Protein AF-A0A3D3I7Y0-F1 (afdb_monomer)

Mean predicted aligned error: 7.41 Å

Solvent-accessible surface area (backbone atoms only — not comparable to full-atom values): 10041 Å² total; per-residue (Å²): 110,67,69,62,53,50,54,50,51,51,49,52,52,53,51,53,46,23,40,69,70,39,67,66,47,32,49,53,52,51,50,51,51,50,53,52,50,40,52,51,53,42,54,58,47,33,72,78,36,75,70,49,48,61,62,43,27,42,50,35,14,50,48,18,19,50,45,24,39,59,68,41,42,69,70,50,63,80,70,66,52,50,73,73,51,42,54,50,46,52,54,46,46,48,54,48,45,43,50,61,69,38,47,65,51,37,50,54,34,58,68,39,88,88,52,51,15,68,59,25,41,52,48,8,51,47,32,15,66,70,47,12,34,60,64,12,50,54,46,58,51,46,51,52,90,85,73,79,51,77,42,36,61,55,48,52,51,51,51,52,50,52,55,49,49,56,52,47,50,52,52,48,26,72,76,69,46,83,58,65,77,44,60,93,84,43,69,84,45,66

Secondary structure (DSSP, 8-state):
-HHHHHHHHHHHHHHHHHHHH-HHHHHHHHHHHHHHHHHHHHHHHHHH-TT--HHHHHHHHHHHHHHHHHHHSTHHHHTT--HHHHHHHHHIIIIIHHHHHHHHHHHHHHS-TTS-HHHHHHHHHHHIIIIIHHHHHGGGG-B-TTTS--B-HHHHHHHHHHHHHHHHHHHHHHHH--S-S-TTT-TT--

Structure (mmCIF, N/CA/C/O backbone):
data_AF-A0A3D3I7Y0-F1
#
_entry.id   AF-A0A3D3I7Y0-F1
#
loop_
_atom_site.group_PDB
_atom_site.id
_atom_site.type_symbol
_atom_site.label_atom_id
_atom_site.label_alt_id
_atom_site.label_comp_id
_atom_site.label_asym_id
_atom_site.label_entity_id
_atom_site.label_seq_id
_atom_site.pdbx_PDB_ins_code
_atom_site.Cartn_x
_atom_site.Cartn_y
_atom_site.Cartn_z
_atom_site.occupancy
_atom_site.B_iso_or_equiv
_atom_site.auth_seq_id
_atom_site.auth_comp_id
_atom_site.auth_asym_id
_atom_site.auth_atom_id
_atom_site.pdbx_PDB_model_num
ATOM 1 N N . MET A 1 1 ? -26.311 -11.839 -7.194 1.00 82.12 1 MET A N 1
ATOM 2 C CA . MET A 1 1 ? -25.048 -12.599 -7.359 1.00 82.12 1 MET A CA 1
ATOM 3 C C . MET A 1 1 ? -24.289 -12.196 -8.616 1.00 82.12 1 MET A C 1
ATOM 5 O O . MET A 1 1 ? -23.126 -11.841 -8.492 1.00 82.12 1 MET A O 1
ATOM 9 N N . LEU A 1 2 ? -24.939 -12.151 -9.786 1.00 87.38 2 LEU A N 1
ATOM 10 C CA . LEU A 1 2 ? -24.300 -11.775 -11.056 1.00 87.38 2 LEU A CA 1
ATOM 11 C C . LEU A 1 2 ? -23.570 -10.417 -11.019 1.00 87.38 2 LEU A C 1
ATOM 13 O O . LEU A 1 2 ? -22.406 -10.351 -11.386 1.00 87.38 2 LEU A O 1
ATOM 17 N N . GLN A 1 3 ? -24.197 -9.364 -10.484 1.00 88.88 3 GLN A N 1
ATOM 18 C CA . GLN A 1 3 ? -23.572 -8.036 -10.371 1.00 88.88 3 GLN A CA 1
ATOM 19 C C . GLN A 1 3 ? -22.254 -8.050 -9.577 1.00 88.88 3 GLN A C 1
ATOM 21 O O . GLN A 1 3 ? -21.297 -7.398 -9.978 1.00 88.88 3 GLN A O 1
ATOM 26 N N . ARG A 1 4 ? -22.183 -8.829 -8.486 1.00 88.94 4 ARG A N 1
ATOM 27 C CA . ARG A 1 4 ? -20.964 -8.973 -7.668 1.00 88.94 4 ARG A CA 1
ATOM 28 C C . ARG A 1 4 ? -19.864 -9.737 -8.409 1.00 88.94 4 ARG A C 1
ATOM 30 O O . ARG A 1 4 ? -18.695 -9.386 -8.296 1.00 88.94 4 ARG A O 1
ATOM 37 N N . ALA A 1 5 ? -20.242 -10.767 -9.167 1.00 91.19 5 ALA A N 1
ATOM 38 C CA . ALA A 1 5 ? -19.303 -11.527 -9.986 1.00 91.19 5 ALA A CA 1
ATOM 39 C C . ALA A 1 5 ? -18.718 -10.660 -11.111 1.00 91.19 5 ALA A C 1
ATOM 41 O O . ALA A 1 5 ? -17.508 -10.653 -11.312 1.00 91.19 5 ALA A O 1
ATOM 42 N N . ILE A 1 6 ? -19.562 -9.871 -11.784 1.00 94.38 6 ILE A N 1
ATOM 43 C CA . ILE A 1 6 ? -19.131 -8.958 -12.849 1.00 94.38 6 ILE A CA 1
ATOM 44 C C . ILE A 1 6 ? -18.203 -7.876 -12.290 1.00 94.38 6 ILE A C 1
ATOM 46 O O . ILE A 1 6 ? -17.134 -7.665 -12.851 1.00 94.38 6 ILE A O 1
ATOM 50 N N . SER A 1 7 ? -18.552 -7.225 -11.174 1.00 92.94 7 SER A N 1
ATOM 51 C CA . SER A 1 7 ? -17.680 -6.200 -10.582 1.00 92.94 7 SER A CA 1
ATOM 52 C C . SER A 1 7 ? -16.323 -6.766 -10.155 1.00 92.94 7 SER A C 1
ATOM 54 O O . SER A 1 7 ? -15.303 -6.112 -10.350 1.00 92.94 7 SER A O 1
ATOM 56 N N . GLY A 1 8 ? -16.300 -7.991 -9.616 1.00 90.38 8 GLY A N 1
ATOM 57 C CA . GLY A 1 8 ? -15.057 -8.680 -9.267 1.00 90.38 8 GLY A CA 1
ATOM 58 C C . GLY A 1 8 ? -14.205 -9.004 -10.495 1.00 90.38 8 GLY A C 1
ATOM 59 O O . GLY A 1 8 ? -13.010 -8.726 -10.502 1.00 90.38 8 GLY A O 1
ATOM 60 N N . LEU A 1 9 ? -14.824 -9.519 -11.561 1.00 93.50 9 LEU A N 1
ATOM 61 C CA . LEU A 1 9 ? -14.129 -9.802 -12.816 1.00 93.50 9 LEU A CA 1
ATOM 62 C C . LEU A 1 9 ? -13.542 -8.528 -13.438 1.00 93.50 9 LEU A C 1
ATOM 64 O O . LEU A 1 9 ? -12.377 -8.523 -13.823 1.00 93.50 9 LEU A O 1
ATOM 68 N N . VAL A 1 10 ? -14.323 -7.444 -13.497 1.00 95.56 10 VAL A N 1
ATOM 69 C CA . VAL A 1 10 ? -13.856 -6.145 -14.007 1.00 95.56 10 VAL A CA 1
ATOM 70 C C . VAL A 1 10 ? -12.655 -5.655 -13.204 1.00 95.56 10 VAL A C 1
ATOM 72 O O . VAL A 1 10 ? -11.667 -5.233 -13.797 1.00 95.56 10 VAL A O 1
ATOM 75 N N . PHE A 1 11 ? -12.700 -5.759 -11.873 1.00 92.94 11 PHE A N 1
ATOM 76 C CA . PHE A 1 11 ? -11.575 -5.379 -11.023 1.00 92.94 11 PHE A CA 1
ATOM 77 C C . PHE A 1 11 ? -10.309 -6.185 -11.340 1.00 92.94 11 PHE A C 1
ATOM 79 O O . PHE A 1 11 ? -9.250 -5.592 -11.525 1.00 92.94 11 PHE A O 1
ATOM 86 N N . VAL A 1 12 ? -10.414 -7.513 -11.466 1.00 94.88 12 VAL A N 1
ATOM 87 C CA . VAL A 1 12 ? -9.269 -8.375 -11.808 1.00 94.88 12 VAL A CA 1
ATOM 88 C C . VAL A 1 12 ? -8.701 -8.015 -13.181 1.00 94.88 12 VAL A C 1
ATOM 90 O O . VAL A 1 12 ? -7.490 -7.880 -13.317 1.00 94.88 12 VAL A O 1
ATOM 93 N N . VAL A 1 13 ? -9.555 -7.797 -14.185 1.00 96.44 13 VAL A N 1
ATOM 94 C CA . VAL A 1 13 ? -9.116 -7.413 -15.537 1.00 96.44 13 VAL A CA 1
ATOM 95 C C . VAL A 1 13 ? -8.397 -6.065 -15.526 1.00 96.44 13 VAL A C 1
ATOM 97 O O . VAL A 1 13 ? -7.328 -5.946 -16.120 1.00 96.44 13 VAL A O 1
ATOM 100 N N . VAL A 1 14 ? -8.940 -5.063 -14.830 1.00 97.06 14 VAL A N 1
ATOM 101 C CA . VAL A 1 14 ? -8.311 -3.737 -14.713 1.00 97.06 14 VAL A CA 1
ATOM 102 C C . VAL A 1 14 ? -6.982 -3.825 -13.965 1.00 97.06 14 VAL A C 1
ATOM 104 O O . VAL A 1 14 ? -5.996 -3.247 -14.415 1.00 97.06 14 VAL A O 1
ATOM 107 N N . LEU A 1 15 ? -6.932 -4.571 -12.860 1.00 96.44 15 LEU A N 1
ATOM 108 C CA . LEU A 1 15 ? -5.725 -4.740 -12.055 1.00 96.44 15 LEU A CA 1
ATOM 109 C C . LEU A 1 15 ? -4.627 -5.472 -12.837 1.00 96.44 15 LEU A C 1
ATOM 111 O O . LEU A 1 15 ? -3.517 -4.960 -12.955 1.00 96.44 15 LEU A O 1
ATOM 115 N N . CYS A 1 16 ? -4.930 -6.639 -13.413 1.00 96.69 16 CYS A N 1
ATOM 116 C CA . CYS A 1 16 ? -3.975 -7.397 -14.221 1.00 96.69 16 CYS A CA 1
ATOM 117 C C . CYS A 1 16 ? -3.550 -6.614 -15.470 1.00 96.69 16 CYS A C 1
ATOM 119 O O . CYS A 1 16 ? -2.373 -6.620 -15.817 1.00 96.69 16 CYS A O 1
ATOM 121 N N . GLY A 1 17 ? -4.482 -5.902 -16.111 1.00 96.31 17 GLY A N 1
ATOM 122 C CA . GLY A 1 17 ? -4.187 -5.023 -17.239 1.00 96.31 17 GLY A CA 1
ATOM 123 C C . GLY A 1 17 ? -3.203 -3.916 -16.863 1.00 96.31 17 GLY A C 1
ATOM 124 O O . GLY A 1 17 ? -2.199 -3.745 -17.546 1.00 96.31 17 GLY A O 1
ATOM 125 N N . ALA A 1 18 ? -3.428 -3.221 -15.745 1.00 96.50 18 ALA A N 1
ATOM 126 C CA . ALA A 1 18 ? -2.521 -2.182 -15.256 1.00 96.50 18 ALA A CA 1
ATOM 127 C C . ALA A 1 18 ? -1.140 -2.729 -14.848 1.00 96.50 18 ALA A C 1
ATOM 129 O O . ALA A 1 18 ? -0.132 -2.068 -15.068 1.00 96.50 18 ALA A O 1
ATOM 130 N N . ILE A 1 19 ? -1.074 -3.942 -14.286 1.00 95.00 19 ILE A N 1
ATOM 131 C CA . ILE A 1 19 ? 0.202 -4.596 -13.945 1.00 95.00 19 ILE A CA 1
ATOM 132 C C . ILE A 1 19 ? 0.980 -5.014 -15.201 1.00 95.00 19 ILE A C 1
ATOM 134 O O . ILE A 1 19 ? 2.203 -5.008 -15.198 1.00 95.00 19 ILE A O 1
ATOM 138 N N . LEU A 1 20 ? 0.311 -5.420 -16.278 1.00 93.94 20 LEU A N 1
ATOM 139 C CA . LEU A 1 20 ? 1.002 -5.931 -17.468 1.00 93.94 20 LEU A CA 1
ATOM 140 C C . LEU A 1 20 ? 1.307 -4.849 -18.509 1.00 93.94 20 LEU A C 1
ATOM 142 O O . LEU A 1 20 ? 2.175 -5.056 -19.351 1.00 93.94 20 LEU A O 1
ATOM 146 N N . TRP A 1 21 ? 0.609 -3.712 -18.472 1.00 94.12 21 TRP A N 1
ATOM 147 C CA . TRP A 1 21 ? 0.709 -2.692 -19.514 1.00 94.12 21 TRP A CA 1
ATOM 148 C C . TRP A 1 21 ? 1.944 -1.800 -19.370 1.00 94.12 21 TRP A C 1
ATOM 150 O O . TRP A 1 21 ? 2.739 -1.688 -20.300 1.00 94.12 21 TRP A O 1
ATOM 160 N N . SER A 1 22 ? 2.094 -1.105 -18.240 1.00 92.62 22 SER A N 1
ATOM 161 C CA . SER A 1 22 ? 3.250 -0.234 -17.991 1.00 92.62 22 SER A CA 1
ATOM 162 C C . SER A 1 22 ? 3.348 0.215 -16.537 1.00 92.62 22 SER A C 1
ATOM 164 O O . SER A 1 22 ? 2.343 0.302 -15.824 1.00 92.62 22 SER A O 1
ATOM 166 N N . PHE A 1 23 ? 4.549 0.652 -16.148 1.00 91.56 23 PHE A N 1
ATOM 167 C CA . PHE A 1 23 ? 4.808 1.324 -14.873 1.00 91.56 23 PHE A CA 1
ATOM 168 C C . PHE A 1 23 ? 3.806 2.452 -14.581 1.00 91.56 23 PHE A C 1
ATOM 170 O O . PHE A 1 23 ? 3.267 2.534 -13.481 1.00 91.56 23 PHE A O 1
ATOM 177 N N . TRP A 1 24 ? 3.514 3.300 -15.571 1.00 93.62 24 TRP A N 1
ATOM 178 C CA . TRP A 1 24 ? 2.616 4.447 -15.404 1.00 93.62 24 TRP A CA 1
ATOM 179 C C . TRP A 1 24 ? 1.166 4.032 -15.163 1.00 93.62 24 TRP A C 1
ATOM 181 O O . TRP A 1 24 ? 0.476 4.662 -14.364 1.00 93.62 24 TRP A O 1
ATOM 191 N N . SER A 1 25 ? 0.705 2.963 -15.820 1.00 95.56 25 SER A N 1
ATOM 192 C CA . SER A 1 25 ? -0.647 2.440 -15.602 1.00 95.56 25 SER A CA 1
ATOM 193 C C . SER A 1 25 ? -0.806 1.835 -14.205 1.00 95.56 25 SER A C 1
ATOM 195 O O . SER A 1 25 ? -1.792 2.119 -13.522 1.00 95.56 25 SER A O 1
ATOM 197 N N . LEU A 1 26 ? 0.207 1.098 -13.735 1.00 95.19 26 LEU A N 1
ATOM 198 C CA . LEU A 1 26 ? 0.280 0.595 -12.368 1.00 95.19 26 LEU A CA 1
ATOM 199 C C . LEU A 1 26 ? 0.301 1.750 -11.355 1.00 95.19 26 LEU A C 1
ATOM 201 O O . LEU A 1 26 ? -0.491 1.758 -10.414 1.00 95.19 26 LEU A O 1
ATOM 205 N N . LEU A 1 27 ? 1.167 2.746 -11.570 1.00 95.81 27 LEU A N 1
ATOM 206 C CA . LEU A 1 27 ? 1.287 3.919 -10.706 1.00 95.81 27 LEU A CA 1
ATOM 207 C C . LEU A 1 27 ? -0.032 4.684 -10.604 1.00 95.81 27 LEU A C 1
ATOM 209 O O . LEU A 1 27 ? -0.444 5.028 -9.498 1.00 95.81 27 LEU A O 1
ATOM 213 N N . ALA A 1 28 ? -0.718 4.915 -11.725 1.00 97.25 28 ALA A N 1
ATOM 214 C CA . ALA A 1 28 ? -2.012 5.589 -11.739 1.00 97.25 28 ALA A CA 1
ATOM 215 C C . ALA A 1 28 ? -3.069 4.809 -10.940 1.00 97.25 28 ALA A C 1
ATOM 217 O O . ALA A 1 28 ? -3.757 5.392 -10.097 1.00 97.25 28 ALA A O 1
ATOM 218 N N . LEU A 1 29 ? -3.162 3.491 -11.154 1.00 97.31 29 LEU A N 1
ATOM 219 C CA . LEU A 1 29 ? -4.116 2.638 -10.446 1.00 97.31 29 LEU A CA 1
ATOM 220 C C . LEU A 1 29 ? -3.849 2.621 -8.933 1.00 97.31 29 LEU A C 1
ATOM 222 O O . LEU A 1 29 ? -4.765 2.853 -8.146 1.00 97.31 29 LEU A O 1
ATOM 226 N N . PHE A 1 30 ? -2.604 2.385 -8.512 1.00 97.00 30 PHE A N 1
ATOM 227 C CA . PHE A 1 30 ? -2.267 2.319 -7.088 1.00 97.00 30 PHE A CA 1
ATOM 228 C C . PHE A 1 30 ? -2.317 3.683 -6.400 1.00 97.00 30 PHE A C 1
ATOM 230 O O . PHE A 1 30 ? -2.732 3.748 -5.247 1.00 97.00 30 PHE A O 1
ATOM 237 N N . SER A 1 31 ? -2.011 4.777 -7.102 1.00 97.94 31 SER A N 1
ATOM 238 C CA . SER A 1 31 ? -2.216 6.130 -6.565 1.00 97.94 31 SER A CA 1
ATOM 239 C C . SER A 1 31 ? -3.693 6.387 -6.263 1.00 97.94 31 SER A C 1
ATOM 241 O O . SER A 1 31 ? -4.025 6.912 -5.200 1.00 97.94 31 SER A O 1
ATOM 243 N N . LEU A 1 32 ? -4.594 5.966 -7.159 1.00 98.00 32 LEU A N 1
ATOM 244 C CA . LEU A 1 32 ? -6.037 6.065 -6.938 1.00 98.00 32 LEU A CA 1
ATOM 245 C C . LEU A 1 32 ? -6.477 5.219 -5.735 1.00 98.00 32 LEU A C 1
ATOM 247 O O . LEU A 1 32 ? -7.193 5.721 -4.869 1.00 98.00 32 LEU A O 1
ATOM 251 N N . ILE A 1 33 ? -6.021 3.964 -5.653 1.00 97.62 33 ILE A N 1
ATOM 252 C CA . ILE A 1 33 ? -6.330 3.057 -4.535 1.00 97.62 33 ILE A CA 1
ATOM 253 C C . ILE A 1 33 ? -5.847 3.644 -3.203 1.00 97.62 33 ILE A C 1
ATOM 255 O O . ILE A 1 33 ? -6.605 3.654 -2.236 1.00 97.62 33 ILE A O 1
ATOM 259 N N . VAL A 1 34 ? -4.624 4.179 -3.151 1.00 98.12 34 VAL A N 1
ATOM 260 C CA . VAL A 1 34 ? -4.057 4.804 -1.947 1.00 98.12 34 VAL A CA 1
ATOM 261 C C . VAL A 1 34 ? -4.881 6.018 -1.529 1.00 98.12 34 VAL A C 1
ATOM 263 O O . VAL A 1 34 ? -5.263 6.119 -0.367 1.00 98.12 34 VAL A O 1
ATOM 266 N N . VAL A 1 35 ? -5.216 6.918 -2.455 1.00 97.94 35 VAL A N 1
ATOM 267 C CA . VAL A 1 35 ? -6.019 8.111 -2.142 1.00 97.94 35 VAL A CA 1
ATOM 268 C C . VAL A 1 35 ? -7.410 7.731 -1.624 1.00 97.94 35 VAL A C 1
ATOM 270 O O . VAL A 1 35 ? -7.850 8.279 -0.611 1.00 97.94 35 VAL A O 1
ATOM 273 N N . ILE A 1 36 ? -8.084 6.768 -2.262 1.00 98.12 36 ILE A N 1
ATOM 274 C CA . ILE A 1 36 ? -9.382 6.256 -1.796 1.00 98.12 36 ILE A CA 1
ATOM 275 C C . ILE A 1 36 ? -9.240 5.633 -0.402 1.00 98.12 36 ILE A C 1
ATOM 277 O O . ILE A 1 36 ? -9.989 5.999 0.504 1.00 98.12 36 ILE A O 1
ATOM 281 N N . GLY A 1 37 ? -8.246 4.765 -0.199 1.00 98.00 37 GLY A N 1
ATOM 282 C CA . GLY A 1 37 ? -7.991 4.115 1.086 1.00 98.00 37 GLY A CA 1
ATOM 283 C C . GLY A 1 37 ? -7.702 5.111 2.210 1.00 98.00 37 GLY A C 1
ATOM 284 O O . GLY A 1 37 ? -8.200 4.952 3.322 1.00 98.00 37 GLY A O 1
ATOM 285 N N . LEU A 1 38 ? -6.970 6.191 1.925 1.00 97.56 38 LEU A N 1
ATOM 286 C CA . LEU A 1 38 ? -6.711 7.268 2.884 1.00 97.56 38 LEU A CA 1
ATOM 287 C C . LEU A 1 38 ? -7.978 8.069 3.215 1.00 97.56 38 LEU A C 1
ATOM 289 O O . LEU A 1 38 ? -8.176 8.437 4.376 1.00 97.56 38 LEU A O 1
ATOM 293 N N . PHE A 1 39 ? -8.860 8.316 2.239 1.00 97.62 39 PHE A N 1
ATOM 294 C CA . PHE A 1 39 ? -10.156 8.947 2.506 1.00 97.62 39 PHE A CA 1
ATOM 295 C C . PHE A 1 39 ? -11.061 8.064 3.366 1.00 97.62 39 PHE A C 1
ATOM 297 O O . PHE A 1 39 ? -11.689 8.572 4.298 1.00 97.62 39 PHE A O 1
ATOM 304 N N . GLU A 1 40 ? -11.122 6.763 3.086 1.00 97.56 40 GLU A N 1
ATOM 305 C CA . GLU A 1 40 ? -11.890 5.812 3.893 1.00 97.56 40 GLU A CA 1
ATOM 306 C C . GLU A 1 40 ? -11.322 5.697 5.309 1.00 97.56 40 GLU A C 1
ATOM 308 O O . GLU A 1 40 ? -12.074 5.777 6.282 1.00 97.56 40 GLU A O 1
ATOM 313 N N . PHE A 1 41 ? -9.997 5.617 5.444 1.00 96.69 41 PHE A N 1
ATOM 314 C CA . PHE A 1 41 ? -9.332 5.597 6.742 1.00 96.69 41 PHE A CA 1
ATOM 315 C C . PHE A 1 41 ? -9.624 6.864 7.554 1.00 96.69 41 PHE A C 1
ATOM 317 O O . PHE A 1 41 ? -9.982 6.782 8.730 1.00 96.69 41 PHE A O 1
ATOM 324 N N . HIS A 1 42 ? -9.552 8.040 6.924 1.00 95.19 42 HIS A N 1
ATOM 325 C CA . HIS A 1 42 ? -9.942 9.286 7.575 1.00 95.19 42 HIS A CA 1
ATOM 326 C C . HIS A 1 42 ? -11.412 9.271 8.005 1.00 95.19 42 HIS A C 1
ATOM 328 O O . HIS A 1 42 ? -11.693 9.647 9.138 1.00 95.19 42 HIS A O 1
ATOM 334 N N . LYS A 1 43 ? -12.334 8.808 7.152 1.00 95.50 43 LYS A N 1
ATOM 335 C CA . LYS A 1 43 ? -13.766 8.719 7.478 1.00 95.50 43 LYS A CA 1
ATOM 336 C C . LYS A 1 43 ? -14.027 7.839 8.705 1.00 95.50 43 LYS A C 1
ATOM 338 O O . LYS A 1 43 ? -14.861 8.182 9.541 1.00 95.50 43 LYS A O 1
ATOM 343 N N . LEU A 1 44 ? -13.310 6.723 8.832 1.00 94.56 44 LEU A N 1
ATOM 344 C CA . LEU A 1 44 ? -13.400 5.859 10.011 1.00 94.56 44 LEU A CA 1
ATOM 345 C C . LEU A 1 44 ? -12.908 6.590 11.266 1.00 94.56 44 LEU A C 1
ATOM 347 O O . LEU A 1 44 ? -13.606 6.620 12.276 1.00 94.56 44 LEU A O 1
ATOM 351 N N . ARG A 1 45 ? -11.752 7.259 11.184 1.00 92.50 45 ARG A N 1
ATOM 352 C CA . ARG A 1 45 ? -11.180 8.004 12.317 1.00 92.50 45 ARG A CA 1
ATOM 353 C C . ARG A 1 45 ? -11.990 9.231 12.720 1.00 92.50 45 ARG A C 1
ATOM 355 O O . ARG A 1 45 ? -12.097 9.505 13.910 1.00 92.50 45 ARG A O 1
ATOM 362 N N . SER A 1 46 ? -12.584 9.942 11.767 1.00 90.69 46 SER A N 1
ATOM 363 C CA . SER A 1 46 ? -13.417 11.112 12.055 1.00 90.69 46 SER A CA 1
ATOM 364 C C . SER A 1 46 ? -14.770 10.750 12.663 1.00 90.69 46 SER A C 1
ATOM 366 O O . SER A 1 46 ? -15.370 11.581 13.339 1.00 90.69 46 SER A O 1
ATOM 368 N N . THR A 1 47 ? -15.225 9.503 12.484 1.00 91.50 47 THR A N 1
ATOM 369 C CA . THR A 1 47 ? -16.413 8.976 13.173 1.00 91.50 47 THR A CA 1
ATOM 370 C C . THR A 1 47 ? -16.147 8.775 14.670 1.00 91.50 47 THR A C 1
ATOM 372 O O . THR A 1 47 ? -17.037 9.000 15.483 1.00 91.50 47 THR A O 1
ATOM 375 N N . GLU A 1 48 ? -14.924 8.383 15.045 1.00 87.31 48 GLU A N 1
ATOM 376 C CA . GLU A 1 48 ? -14.510 8.230 16.450 1.00 87.31 48 GLU A CA 1
ATOM 377 C C . GLU A 1 48 ? -14.122 9.570 17.091 1.00 87.31 48 GLU A C 1
ATOM 379 O O . GLU A 1 48 ? -14.430 9.822 18.254 1.00 87.31 48 GLU A O 1
ATOM 384 N N . ASN A 1 49 ? -13.431 10.431 16.341 1.00 85.25 49 ASN A N 1
ATOM 385 C CA . ASN A 1 49 ? -12.973 11.732 16.811 1.00 85.25 49 ASN A CA 1
ATOM 386 C C . ASN A 1 49 ? -13.091 12.785 15.688 1.00 85.25 49 ASN A C 1
ATOM 388 O O . ASN A 1 49 ? -12.262 12.798 14.773 1.00 85.25 49 ASN A O 1
ATOM 392 N N . PRO A 1 50 ? -14.067 13.710 15.763 1.00 85.25 50 PRO A N 1
ATOM 393 C CA . PRO A 1 50 ? -14.291 14.729 14.734 1.00 85.25 50 PRO A CA 1
ATOM 394 C C . PRO A 1 50 ? -13.111 15.681 14.501 1.00 85.25 50 PRO A C 1
ATOM 396 O O . PRO A 1 50 ? -12.997 16.249 13.417 1.00 85.25 50 PRO A O 1
ATOM 399 N N . ASN A 1 51 ? -12.211 15.827 15.478 1.00 84.62 51 ASN A N 1
ATOM 400 C CA . ASN 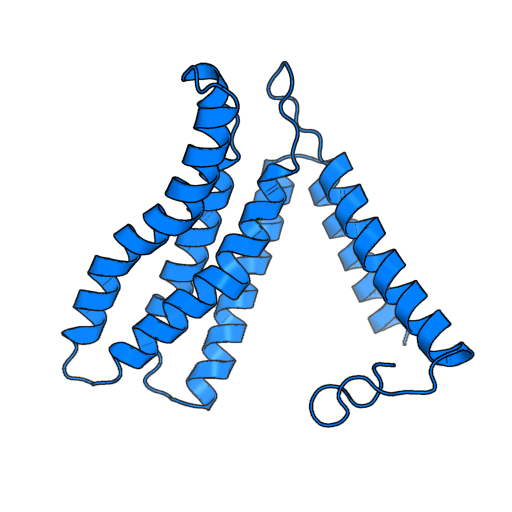A 1 51 ? -11.043 16.710 15.381 1.00 84.62 51 ASN A CA 1
ATOM 401 C C . ASN A 1 51 ? -9.912 16.110 14.529 1.00 84.62 51 ASN A C 1
ATOM 403 O O . ASN A 1 51 ? -8.865 16.738 14.360 1.00 84.62 51 ASN A O 1
ATOM 407 N N . VAL A 1 52 ? -10.101 14.896 13.992 1.00 86.75 52 VAL A N 1
ATOM 408 C CA . VAL A 1 52 ? -9.124 14.266 13.107 1.00 86.75 52 VAL A CA 1
ATOM 409 C C . VAL A 1 52 ? -9.041 15.029 11.792 1.00 86.75 52 VAL A C 1
ATOM 411 O O . VAL A 1 52 ? -9.963 15.016 10.977 1.00 86.75 52 VAL A O 1
ATOM 414 N N . LYS A 1 53 ? -7.896 15.656 11.536 1.00 87.94 53 LYS A N 1
ATOM 415 C CA . LYS A 1 53 ? -7.668 16.424 10.316 1.00 87.94 53 LYS A CA 1
ATOM 416 C C . LYS A 1 53 ? -7.403 15.512 9.131 1.00 87.94 53 LYS A C 1
ATOM 418 O O . LYS A 1 53 ? -6.418 14.775 9.071 1.00 87.94 53 LYS A O 1
ATOM 423 N N . LYS A 1 54 ? -8.246 15.671 8.116 1.00 90.75 54 LYS A N 1
ATOM 424 C CA . LYS A 1 54 ? -8.146 15.003 6.817 1.00 90.75 54 LYS A CA 1
ATOM 425 C C . LYS A 1 54 ? -6.756 15.137 6.174 1.00 90.75 54 LYS A C 1
ATOM 427 O O . LYS A 1 54 ? -6.198 14.148 5.705 1.00 90.75 54 LYS A O 1
ATOM 432 N N . TRP A 1 55 ? -6.190 16.346 6.183 1.00 87.00 55 TRP A N 1
ATOM 433 C CA . TRP A 1 55 ? -4.892 16.641 5.563 1.00 87.00 55 TRP A CA 1
ATOM 434 C C . TRP A 1 55 ? -3.722 15.901 6.212 1.00 87.00 55 TRP A C 1
ATOM 436 O O . TRP A 1 55 ? -2.839 15.458 5.486 1.00 87.00 55 TRP A O 1
ATOM 446 N N . SER A 1 56 ? -3.742 15.702 7.535 1.00 87.06 56 SER A N 1
ATOM 447 C CA . SER A 1 56 ? -2.672 15.000 8.260 1.00 87.06 56 SER A CA 1
ATOM 448 C C . SER A 1 56 ? -2.548 13.541 7.790 1.00 87.06 56 SER A C 1
ATOM 450 O O . SER A 1 56 ? -1.456 13.058 7.485 1.00 87.06 56 SER A O 1
ATOM 452 N N . ILE A 1 57 ? -3.690 12.867 7.597 1.00 91.50 57 ILE A N 1
ATOM 453 C CA . ILE A 1 57 ? -3.769 11.498 7.057 1.00 91.50 57 ILE A CA 1
ATOM 454 C C . ILE A 1 57 ? -3.350 11.442 5.584 1.00 91.50 57 ILE A C 1
ATOM 456 O O . ILE A 1 57 ? -2.501 10.629 5.218 1.00 91.50 57 ILE A O 1
ATOM 460 N N . LEU A 1 58 ? -3.943 12.292 4.737 1.00 92.81 58 LEU A N 1
ATOM 461 C CA . LEU A 1 58 ? -3.680 12.278 3.293 1.00 92.81 58 LEU A CA 1
ATOM 462 C C . LEU A 1 58 ? -2.226 12.591 2.984 1.00 92.81 58 LEU A C 1
ATOM 464 O O . LEU A 1 58 ? -1.603 11.852 2.232 1.00 92.81 58 LEU A O 1
ATOM 468 N N . TYR A 1 59 ? -1.687 13.659 3.573 1.00 89.25 59 TYR A N 1
ATOM 469 C CA . TYR A 1 59 ? -0.307 14.055 3.341 1.00 89.25 59 TYR A CA 1
ATOM 470 C C . TYR A 1 59 ? 0.651 12.945 3.765 1.00 89.25 59 TYR A C 1
ATOM 472 O O . TYR A 1 59 ? 1.461 12.512 2.955 1.00 89.25 59 TYR A O 1
ATOM 480 N N . SER A 1 60 ? 0.527 12.444 4.999 1.00 88.69 60 SER A N 1
ATOM 481 C CA . SER A 1 60 ? 1.451 11.434 5.528 1.00 88.69 60 SER A CA 1
ATOM 482 C C . SER A 1 60 ? 1.406 10.145 4.704 1.00 88.69 60 SER A C 1
ATOM 484 O O . SER A 1 60 ? 2.447 9.594 4.353 1.00 88.69 60 SER A O 1
ATOM 486 N N . GLY A 1 61 ? 0.203 9.689 4.339 1.00 92.19 61 GLY A N 1
ATOM 487 C CA . GLY A 1 61 ? 0.011 8.500 3.513 1.00 92.19 61 GLY A CA 1
ATOM 488 C C . GLY A 1 61 ? 0.532 8.655 2.083 1.00 92.19 61 GLY A C 1
ATOM 489 O O . GLY A 1 61 ? 1.268 7.791 1.608 1.00 92.19 61 GLY A O 1
ATOM 490 N N . ILE A 1 62 ? 0.183 9.755 1.404 1.00 93.56 62 ILE A N 1
ATOM 491 C CA . ILE A 1 62 ? 0.620 10.030 0.025 1.00 93.56 62 ILE A CA 1
ATOM 492 C C . ILE A 1 62 ? 2.127 10.226 -0.020 1.00 93.56 62 ILE A C 1
ATOM 494 O O . ILE A 1 62 ? 2.777 9.684 -0.908 1.00 93.56 62 ILE A O 1
ATOM 498 N N . LEU A 1 63 ? 2.689 10.972 0.931 1.00 89.94 63 LEU A N 1
ATOM 499 C CA . LEU A 1 63 ? 4.120 11.203 0.987 1.00 89.94 63 LEU A CA 1
ATOM 500 C C . LEU A 1 63 ? 4.869 9.884 1.160 1.00 89.94 63 LEU A C 1
ATOM 502 O O . LEU A 1 63 ? 5.786 9.614 0.395 1.00 89.94 63 LEU A O 1
ATOM 506 N N . ALA A 1 64 ? 4.445 9.043 2.104 1.00 89.69 64 ALA A N 1
ATOM 507 C CA . ALA A 1 64 ? 5.089 7.758 2.339 1.00 89.69 64 ALA A CA 1
ATOM 508 C C . ALA A 1 64 ? 4.966 6.804 1.138 1.00 89.69 64 ALA A C 1
ATOM 510 O O . ALA A 1 64 ? 5.912 6.083 0.816 1.00 89.69 64 ALA A O 1
ATOM 511 N N . PHE A 1 65 ? 3.830 6.826 0.434 1.00 92.88 65 PHE A N 1
ATOM 512 C CA . PHE A 1 65 ? 3.671 6.116 -0.835 1.00 92.88 65 PHE A CA 1
ATOM 513 C C . PHE A 1 65 ? 4.631 6.654 -1.904 1.00 92.88 65 PHE A C 1
ATOM 515 O O . PHE A 1 65 ? 5.402 5.891 -2.482 1.00 92.88 65 PHE A O 1
ATOM 522 N N . ALA A 1 66 ? 4.634 7.969 -2.130 1.00 91.12 66 ALA A N 1
ATOM 523 C CA . ALA A 1 66 ? 5.440 8.620 -3.156 1.00 91.12 66 ALA A CA 1
ATOM 524 C C . ALA A 1 66 ? 6.942 8.416 -2.929 1.00 91.12 66 ALA A C 1
ATOM 526 O O . ALA A 1 66 ? 7.662 8.116 -3.878 1.00 91.12 66 ALA A O 1
ATOM 527 N N . THR A 1 67 ? 7.418 8.514 -1.685 1.00 86.31 67 THR A N 1
ATOM 528 C CA . THR A 1 67 ? 8.823 8.252 -1.351 1.00 86.31 67 THR A CA 1
ATOM 529 C C . THR A 1 67 ? 9.182 6.795 -1.602 1.00 86.31 67 THR A C 1
ATOM 531 O O . THR A 1 67 ? 10.216 6.530 -2.202 1.00 86.31 67 THR A O 1
ATOM 534 N N . SER A 1 68 ? 8.319 5.854 -1.208 1.00 86.44 68 SER A N 1
ATOM 535 C CA . SER A 1 68 ? 8.535 4.423 -1.449 1.00 86.44 68 SER A CA 1
ATOM 536 C C . SER A 1 68 ? 8.633 4.118 -2.948 1.00 86.44 68 SER A C 1
ATOM 538 O O . SER A 1 68 ? 9.553 3.432 -3.383 1.00 86.44 68 SER A O 1
ATOM 540 N N . VAL A 1 69 ? 7.731 4.681 -3.759 1.00 88.62 69 VAL A N 1
ATOM 541 C CA . VAL A 1 69 ? 7.774 4.534 -5.222 1.00 88.62 69 VAL A CA 1
ATOM 542 C C . VAL A 1 69 ? 9.033 5.181 -5.800 1.00 88.62 69 VAL A C 1
ATOM 544 O O . VAL A 1 69 ? 9.709 4.573 -6.623 1.00 88.62 69 VAL A O 1
ATOM 547 N N . PHE A 1 70 ? 9.385 6.389 -5.363 1.00 84.88 70 PHE A N 1
ATOM 548 C CA . PHE A 1 70 ? 10.574 7.088 -5.848 1.00 84.88 70 PHE A CA 1
ATOM 549 C C . PHE A 1 70 ? 11.863 6.301 -5.568 1.00 84.88 70 PHE A C 1
ATOM 551 O O . PHE A 1 70 ? 12.731 6.210 -6.430 1.00 84.88 70 PHE A O 1
ATOM 558 N N . ILE A 1 71 ? 11.967 5.672 -4.395 1.00 79.88 71 ILE A N 1
ATOM 559 C CA . ILE A 1 71 ? 13.109 4.824 -4.021 1.00 79.88 71 ILE A CA 1
ATOM 560 C C . ILE A 1 71 ? 13.184 3.574 -4.901 1.00 79.88 71 ILE A C 1
ATOM 562 O O . ILE A 1 71 ? 14.281 3.152 -5.253 1.00 79.88 71 ILE A O 1
ATOM 566 N N . SER A 1 72 ? 12.041 3.009 -5.292 1.00 79.25 72 SER A N 1
ATOM 567 C CA . SER A 1 72 ? 12.005 1.837 -6.174 1.00 79.25 72 SER A CA 1
ATOM 568 C C . SER A 1 72 ? 12.446 2.128 -7.614 1.00 79.25 72 SER A C 1
ATOM 570 O O . SER A 1 72 ? 12.705 1.198 -8.374 1.00 79.25 72 SER A O 1
ATOM 572 N N . MET A 1 73 ? 12.536 3.403 -8.014 1.00 79.31 73 MET A N 1
ATOM 573 C CA . MET A 1 73 ? 12.944 3.754 -9.369 1.00 79.31 73 MET A CA 1
ATOM 574 C C . MET A 1 73 ? 14.438 3.459 -9.603 1.00 79.31 73 MET A C 1
ATOM 576 O O . MET A 1 73 ? 15.284 3.754 -8.753 1.00 79.31 73 MET A O 1
ATOM 580 N N . PRO A 1 74 ? 14.805 2.972 -10.802 1.00 67.25 74 PRO A N 1
ATOM 581 C CA . PRO A 1 74 ? 16.168 2.542 -11.133 1.00 67.25 74 PRO A CA 1
ATOM 582 C C . PRO A 1 74 ? 17.218 3.665 -11.162 1.00 67.25 74 PRO A C 1
ATOM 584 O O . PRO A 1 74 ? 18.403 3.368 -11.301 1.00 67.25 74 PRO A O 1
ATOM 587 N N . MET A 1 75 ? 16.830 4.935 -10.963 1.00 60.38 75 MET A N 1
ATOM 588 C CA . MET A 1 75 ? 17.754 6.078 -10.851 1.00 60.38 75 MET A CA 1
ATOM 589 C C . MET A 1 75 ? 18.866 5.860 -9.808 1.00 60.38 75 MET A C 1
ATOM 591 O O . MET A 1 75 ? 19.939 6.444 -9.921 1.00 60.38 75 MET A O 1
ATOM 595 N N . GLN A 1 76 ? 18.657 4.990 -8.813 1.00 58.34 76 GLN A N 1
ATOM 596 C CA . GLN A 1 76 ? 19.684 4.647 -7.821 1.00 58.34 76 GLN A CA 1
ATOM 597 C C . GLN A 1 76 ? 20.846 3.818 -8.384 1.00 58.34 76 GLN A C 1
ATOM 599 O O . GLN A 1 76 ? 21.962 3.912 -7.872 1.00 58.34 76 GLN A O 1
ATOM 604 N N . LYS A 1 77 ? 20.609 3.020 -9.434 1.00 57.84 77 LYS A N 1
ATOM 605 C CA . LYS A 1 77 ? 21.637 2.163 -10.042 1.00 57.84 77 LYS A CA 1
ATOM 606 C C . LYS A 1 77 ? 22.678 2.999 -10.795 1.00 57.84 77 LYS A C 1
ATOM 608 O O . LYS A 1 77 ? 23.862 2.687 -10.734 1.00 57.84 77 LYS A O 1
ATOM 613 N N . GLU A 1 78 ? 22.260 4.108 -11.410 1.00 57.16 78 GLU A N 1
ATOM 614 C CA . GLU A 1 78 ? 23.166 5.078 -12.051 1.00 57.16 78 GLU A CA 1
ATOM 615 C C . GLU A 1 78 ? 23.990 5.892 -11.042 1.00 57.16 78 GLU A C 1
ATOM 617 O O . GLU A 1 78 ? 25.092 6.336 -11.353 1.00 57.16 78 GLU A O 1
ATOM 622 N N . LEU A 1 79 ? 23.498 6.039 -9.808 1.00 59.84 79 LEU A N 1
ATOM 623 C CA . LEU A 1 79 ? 24.195 6.722 -8.713 1.00 59.84 79 LEU A CA 1
ATOM 624 C C . LEU A 1 79 ? 25.277 5.854 -8.032 1.00 59.84 79 LEU A C 1
ATOM 626 O O . LEU A 1 79 ? 25.900 6.309 -7.074 1.00 59.84 79 LEU A O 1
ATOM 630 N N . GLY A 1 80 ? 25.517 4.623 -8.506 1.00 58.00 80 GLY A N 1
ATOM 631 C CA . GLY A 1 80 ? 26.598 3.758 -8.013 1.00 58.00 80 GLY A CA 1
ATOM 632 C C . GLY A 1 80 ? 26.343 3.129 -6.637 1.00 58.00 80 GLY A C 1
ATOM 633 O O . GLY A 1 80 ? 27.288 2.792 -5.926 1.00 58.00 80 GLY A O 1
ATOM 634 N N . PHE A 1 81 ? 25.080 2.982 -6.227 1.00 61.03 81 PHE A N 1
ATOM 635 C CA . PHE A 1 81 ? 24.741 2.330 -4.962 1.00 61.03 81 PHE A CA 1
ATOM 636 C C . PHE A 1 81 ? 24.940 0.805 -5.049 1.00 61.03 81 PHE A C 1
ATOM 638 O O . PHE A 1 81 ? 24.126 0.097 -5.637 1.00 61.03 81 PHE A O 1
ATOM 645 N N . ASP A 1 82 ? 25.993 0.286 -4.407 1.00 64.94 82 ASP A N 1
ATOM 646 C CA . ASP A 1 82 ? 26.177 -1.158 -4.183 1.00 64.94 82 ASP A CA 1
ATOM 647 C C . ASP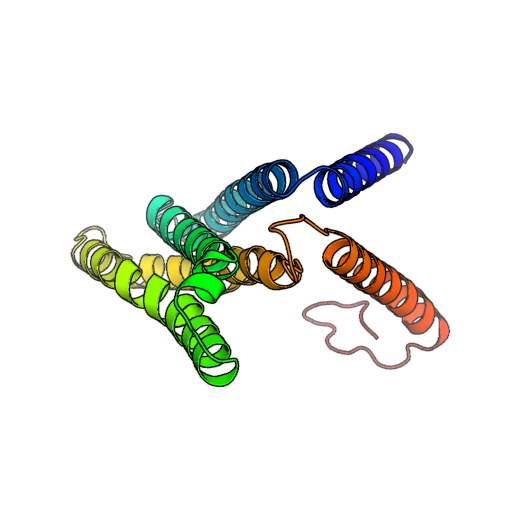 A 1 82 ? 24.986 -1.788 -3.433 1.00 64.94 82 ASP A C 1
ATOM 649 O O . ASP A 1 82 ? 24.316 -1.119 -2.646 1.00 64.94 82 ASP A O 1
ATOM 653 N N . PHE A 1 83 ? 24.770 -3.103 -3.584 1.00 63.84 83 PHE A N 1
ATOM 654 C CA . PHE A 1 83 ? 23.657 -3.858 -2.968 1.00 63.84 83 PHE A CA 1
ATOM 655 C C . PHE A 1 83 ? 23.457 -3.572 -1.463 1.00 63.84 83 PHE A C 1
ATOM 657 O O . PHE A 1 83 ? 22.335 -3.381 -0.995 1.00 63.84 83 PHE A O 1
ATOM 664 N N . TYR A 1 84 ? 24.549 -3.462 -0.700 1.00 60.59 84 TYR A N 1
ATOM 665 C CA . TYR A 1 84 ? 24.513 -3.109 0.725 1.00 60.59 84 TYR A CA 1
ATOM 666 C C . TYR A 1 84 ? 24.028 -1.671 0.980 1.00 60.59 84 TYR A C 1
ATOM 668 O O . TYR A 1 84 ? 23.258 -1.418 1.911 1.00 60.59 84 TYR A O 1
ATOM 676 N N . ASN A 1 85 ? 24.439 -0.728 0.133 1.00 64.94 85 ASN A N 1
ATOM 677 C CA . ASN A 1 85 ? 23.995 0.659 0.202 1.00 64.94 85 ASN A CA 1
ATOM 678 C C . ASN A 1 85 ? 22.555 0.806 -0.314 1.00 64.94 85 ASN A C 1
ATOM 680 O O . ASN A 1 85 ? 21.828 1.654 0.197 1.00 64.94 85 ASN A O 1
ATOM 684 N N . HIS A 1 86 ? 22.103 -0.053 -1.233 1.00 66.31 86 HIS A N 1
ATOM 685 C CA . HIS A 1 86 ? 20.713 -0.099 -1.687 1.00 66.31 86 HIS A CA 1
ATOM 686 C C . HIS A 1 86 ? 19.766 -0.532 -0.562 1.00 66.31 86 HIS A C 1
ATOM 688 O O . HIS A 1 86 ? 18.803 0.177 -0.302 1.00 66.31 86 HIS A O 1
ATOM 694 N N . ILE A 1 87 ? 20.079 -1.592 0.200 1.00 65.81 87 ILE A N 1
ATOM 695 C CA . ILE A 1 87 ? 19.268 -2.003 1.368 1.00 65.81 87 ILE A CA 1
ATOM 696 C C . ILE A 1 87 ? 19.216 -0.899 2.435 1.00 65.81 87 ILE A C 1
ATOM 698 O O . ILE A 1 87 ? 18.154 -0.623 2.997 1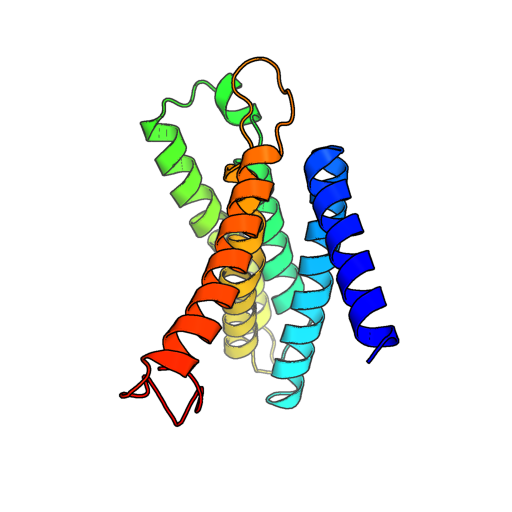.00 65.81 87 ILE A O 1
ATOM 702 N N . LYS A 1 88 ? 20.343 -0.225 2.700 1.00 63.47 88 LYS A N 1
ATOM 703 C CA . LYS A 1 88 ? 20.376 0.924 3.619 1.00 63.47 88 LYS A CA 1
ATOM 704 C C . LYS A 1 88 ? 19.550 2.100 3.116 1.00 63.47 88 LYS A C 1
ATOM 706 O O . LYS A 1 88 ? 18.856 2.717 3.915 1.00 63.47 88 LYS A O 1
ATOM 711 N N . THR A 1 89 ? 19.599 2.388 1.819 1.00 66.00 89 THR A N 1
ATOM 712 C CA . THR A 1 89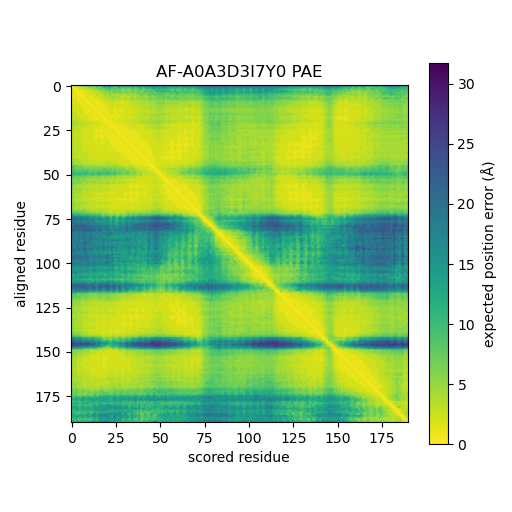 ? 18.817 3.458 1.181 1.00 66.00 89 THR A CA 1
ATOM 713 C C . THR A 1 89 ? 17.330 3.126 1.214 1.00 66.00 89 THR A C 1
ATOM 715 O O . THR A 1 89 ? 16.526 3.965 1.597 1.00 66.00 89 THR A O 1
ATOM 718 N N . LEU A 1 90 ? 16.962 1.876 0.943 1.00 66.62 90 LEU A N 1
ATOM 719 C CA . LEU A 1 90 ? 15.610 1.345 1.090 1.00 66.62 90 LEU A CA 1
ATOM 720 C C . LEU A 1 90 ? 15.078 1.549 2.510 1.00 66.62 90 LEU A C 1
ATOM 722 O O . LEU A 1 90 ? 14.024 2.151 2.693 1.00 66.62 90 LEU A O 1
ATOM 726 N N . PHE A 1 91 ? 15.821 1.102 3.522 1.00 66.06 91 PHE A N 1
ATOM 727 C CA . PHE A 1 91 ? 15.405 1.214 4.919 1.00 66.06 91 PHE A CA 1
ATOM 728 C C . PHE A 1 91 ? 15.356 2.675 5.393 1.00 66.06 91 PHE A C 1
ATOM 730 O O . PHE A 1 91 ? 14.351 3.121 5.948 1.00 66.06 91 PHE A O 1
ATOM 737 N N . PHE A 1 92 ? 16.416 3.444 5.137 1.00 66.06 92 PHE A N 1
ATOM 738 C CA . PHE A 1 92 ? 16.545 4.824 5.598 1.00 66.06 92 PHE A CA 1
ATOM 739 C C . PHE A 1 92 ? 15.584 5.764 4.865 1.00 66.06 92 PHE A C 1
ATOM 741 O O . PHE A 1 92 ? 14.883 6.548 5.496 1.00 66.06 92 PHE A O 1
ATOM 748 N N . CYS A 1 93 ? 15.473 5.674 3.542 1.00 66.12 93 CYS A N 1
ATOM 749 C CA . CYS A 1 93 ? 14.618 6.582 2.786 1.00 66.12 93 CYS A CA 1
ATOM 750 C C . CYS A 1 93 ? 13.135 6.189 2.858 1.00 66.12 93 CYS A C 1
ATOM 752 O O . CYS A 1 93 ? 12.293 7.077 2.814 1.00 66.12 93 CYS A O 1
ATOM 754 N N . THR A 1 94 ? 12.781 4.910 3.025 1.00 65.62 94 THR A N 1
ATOM 755 C CA . THR A 1 94 ? 11.360 4.512 3.122 1.00 65.62 94 THR A CA 1
ATOM 756 C C . THR A 1 94 ? 10.780 4.789 4.508 1.00 65.62 94 THR A C 1
ATOM 758 O O . THR A 1 94 ? 9.600 5.107 4.624 1.00 65.62 94 THR A O 1
ATOM 761 N N . ILE A 1 95 ? 11.596 4.705 5.567 1.00 66.62 95 ILE A N 1
ATOM 762 C CA . ILE A 1 9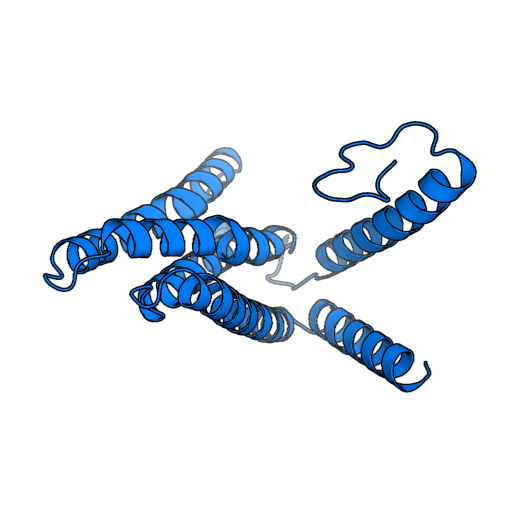5 ? 11.134 4.883 6.953 1.00 66.62 95 ILE A CA 1
ATOM 763 C C . ILE A 1 95 ? 11.499 6.268 7.496 1.00 66.62 95 ILE A C 1
ATOM 765 O O . ILE A 1 95 ? 10.640 6.962 8.044 1.00 66.62 95 ILE A O 1
ATOM 769 N N . CYS A 1 96 ? 12.751 6.709 7.346 1.00 67.19 96 CYS A N 1
ATOM 770 C CA . CYS A 1 96 ? 13.201 7.969 7.938 1.00 67.19 96 CYS A CA 1
ATOM 771 C C . CYS A 1 96 ? 12.767 9.186 7.117 1.00 67.19 96 CYS A C 1
ATOM 773 O O . CYS A 1 96 ? 12.463 10.211 7.713 1.00 67.19 96 CYS A O 1
ATOM 775 N N . PHE A 1 97 ? 12.686 9.105 5.784 1.00 67.12 97 PHE A N 1
ATOM 776 C CA . PHE A 1 97 ? 12.338 10.271 4.956 1.00 67.12 97 PHE A CA 1
ATOM 777 C C . PHE A 1 97 ? 10.878 10.730 5.135 1.00 67.12 97 PHE A C 1
ATOM 779 O O . PHE A 1 97 ? 10.672 11.922 5.376 1.00 67.12 97 PHE A O 1
ATOM 786 N N . PRO A 1 98 ? 9.860 9.838 5.142 1.00 64.50 98 PRO A N 1
ATOM 787 C CA . PRO A 1 98 ? 8.495 10.229 5.495 1.00 64.50 98 PRO A CA 1
ATOM 788 C C . PRO A 1 98 ? 8.398 10.701 6.940 1.00 64.50 98 PRO A C 1
ATOM 790 O O . PRO A 1 98 ? 7.679 11.654 7.212 1.00 64.50 98 PRO A O 1
ATOM 793 N N . GLY A 1 99 ? 9.153 10.080 7.855 1.00 66.50 99 GLY A N 1
ATOM 794 C CA . GLY A 1 99 ? 9.234 10.506 9.251 1.00 66.50 99 GLY A CA 1
ATOM 795 C C . GLY A 1 99 ? 9.751 11.938 9.387 1.00 66.50 99 GLY A C 1
ATOM 796 O O . GLY A 1 99 ? 9.092 12.766 10.004 1.00 66.50 99 GLY A O 1
ATOM 797 N N . ILE A 1 100 ? 10.880 12.263 8.751 1.00 67.06 100 ILE A N 1
ATOM 798 C CA . ILE A 1 100 ? 11.499 13.597 8.781 1.00 67.06 100 ILE A CA 1
ATOM 799 C C . ILE A 1 100 ? 10.574 14.650 8.168 1.00 67.06 100 ILE A C 1
ATOM 801 O O . ILE A 1 100 ? 10.420 15.733 8.723 1.00 67.06 100 ILE A O 1
ATOM 805 N N . LEU A 1 101 ? 9.926 14.335 7.049 1.00 65.94 101 LEU A N 1
ATOM 806 C CA . LEU A 1 101 ? 8.999 15.249 6.382 1.00 65.94 101 LEU A CA 1
ATOM 807 C C . LEU A 1 101 ? 7.619 15.329 7.056 1.00 65.94 101 LEU A C 1
ATOM 809 O O . LEU A 1 101 ? 6.876 16.278 6.800 1.00 65.94 101 LEU A O 1
ATOM 813 N N . ALA A 1 102 ? 7.279 14.372 7.921 1.00 67.81 102 ALA A N 1
ATOM 814 C CA . ALA A 1 102 ? 6.108 14.441 8.786 1.00 67.81 102 ALA A CA 1
ATOM 815 C C . ALA A 1 102 ? 6.356 15.329 10.017 1.00 67.81 102 ALA A C 1
ATOM 817 O O . ALA A 1 102 ? 5.406 15.929 10.508 1.00 67.81 102 ALA A O 1
ATOM 818 N N . ILE A 1 103 ? 7.604 15.496 10.482 1.00 71.94 103 ILE A N 1
ATOM 819 C CA . ILE A 1 103 ? 7.935 16.315 11.668 1.00 71.94 103 ILE A CA 1
ATOM 820 C C . ILE A 1 103 ? 7.392 17.757 11.581 1.00 71.94 103 ILE A C 1
ATOM 822 O O . ILE A 1 103 ? 6.763 18.189 12.545 1.00 71.94 103 ILE A O 1
ATOM 826 N N . PRO A 1 104 ? 7.543 18.515 10.474 1.00 71.75 104 PRO A N 1
ATOM 827 C CA . PRO A 1 104 ? 6.973 19.862 10.372 1.00 71.75 104 PRO A CA 1
ATOM 828 C C . PRO A 1 104 ? 5.448 19.894 10.530 1.00 71.75 104 PRO A C 1
ATOM 830 O O . PRO A 1 104 ? 4.908 20.834 11.107 1.00 71.75 104 PRO A O 1
ATOM 833 N N . LEU A 1 105 ? 4.755 18.853 10.063 1.00 70.31 105 LEU A N 1
ATOM 834 C CA . LEU A 1 105 ? 3.308 18.706 10.226 1.00 70.31 105 LEU A CA 1
ATOM 835 C C . LEU A 1 105 ? 2.923 18.273 11.629 1.00 70.31 105 LEU A C 1
ATOM 837 O O . LEU A 1 105 ? 1.918 18.752 12.134 1.00 70.31 105 LEU A O 1
ATOM 841 N N . MET A 1 106 ? 3.730 17.432 12.274 1.00 71.31 106 MET A N 1
ATOM 842 C CA . MET A 1 106 ? 3.550 17.098 13.685 1.00 71.31 106 MET A CA 1
ATOM 843 C C . MET A 1 106 ? 3.668 18.355 14.540 1.00 71.31 106 MET A C 1
ATOM 845 O O . MET A 1 106 ? 2.828 18.596 15.397 1.00 71.31 106 MET A O 1
ATOM 849 N N . ILE A 1 107 ? 4.666 19.197 14.259 1.00 76.25 107 ILE A N 1
ATOM 850 C CA . ILE A 1 107 ? 4.838 20.488 14.924 1.00 76.25 107 ILE A CA 1
ATOM 851 C C . ILE A 1 107 ? 3.630 21.388 14.635 1.00 76.25 107 ILE A C 1
ATOM 853 O O . ILE A 1 107 ? 3.036 21.903 15.573 1.00 76.25 107 ILE A O 1
ATOM 857 N N . ALA A 1 108 ? 3.208 21.528 13.375 1.00 76.69 108 ALA A N 1
ATOM 858 C CA . ALA A 1 108 ? 2.041 22.339 13.022 1.00 76.69 108 ALA A CA 1
ATOM 859 C C . ALA A 1 108 ? 0.739 21.841 13.678 1.00 76.69 108 ALA A C 1
ATOM 861 O O . ALA A 1 108 ? -0.064 22.647 14.139 1.00 76.69 108 ALA A O 1
ATOM 862 N N . ASP A 1 109 ? 0.536 20.524 13.760 1.00 78.88 109 ASP A N 1
ATOM 863 C CA . ASP A 1 109 ? -0.620 19.918 14.420 1.00 78.88 109 ASP A CA 1
ATOM 864 C C . ASP A 1 109 ? -0.560 20.088 15.943 1.00 78.88 109 ASP A C 1
ATOM 866 O O . ASP A 1 109 ? -1.601 20.274 16.568 1.00 78.88 109 ASP A O 1
ATOM 870 N N . MET A 1 110 ? 0.630 20.050 16.548 1.00 73.75 110 MET A N 1
ATOM 871 C CA . MET A 1 110 ? 0.829 20.285 17.983 1.00 73.75 110 MET A CA 1
ATOM 872 C C . MET A 1 110 ? 0.722 21.760 18.382 1.00 73.75 110 MET A C 1
ATOM 874 O O . MET A 1 110 ? 0.376 22.041 19.525 1.00 73.75 110 MET A O 1
ATOM 878 N N . LEU A 1 111 ? 1.013 22.681 17.462 1.00 77.44 111 LEU A N 1
ATOM 879 C CA . LEU A 1 111 ? 0.845 24.123 17.652 1.00 77.44 111 LEU A CA 1
ATOM 880 C C . LEU A 1 111 ? -0.604 24.587 17.443 1.00 77.44 111 LEU A C 1
ATOM 882 O O . LEU A 1 111 ? -0.911 25.744 17.709 1.00 77.44 111 LEU A O 1
ATOM 886 N N . ASP A 1 112 ? -1.490 23.711 16.965 1.00 77.00 112 ASP A N 1
ATOM 887 C CA . ASP A 1 112 ? -2.898 24.042 16.788 1.00 77.00 112 ASP A CA 1
ATOM 888 C C . ASP A 1 112 ? -3.634 24.080 18.137 1.00 77.00 112 ASP A C 1
ATOM 890 O O . ASP A 1 112 ? -3.813 23.061 18.812 1.00 77.00 112 ASP A O 1
ATOM 894 N N . GLU A 1 113 ? -4.101 25.273 18.506 1.00 70.12 113 GLU A N 1
ATOM 895 C CA . GLU A 1 113 ? -4.839 25.539 19.744 1.00 70.12 113 GLU A CA 1
ATOM 896 C C . GLU A 1 113 ? -6.205 24.834 19.793 1.00 70.12 113 GLU A C 1
ATOM 898 O O . GLU A 1 113 ? -6.762 24.640 20.874 1.00 70.12 113 GLU A O 1
ATOM 903 N N . ASN A 1 114 ? -6.725 24.374 18.647 1.00 69.50 114 ASN A N 1
ATOM 904 C CA . ASN A 1 114 ? -7.984 23.624 18.565 1.00 69.50 114 ASN A CA 1
ATOM 905 C C . ASN A 1 114 ? -7.896 22.205 19.169 1.00 69.50 114 ASN A C 1
ATOM 907 O O . ASN A 1 114 ? -8.904 21.498 19.258 1.00 69.50 114 ASN A O 1
ATOM 911 N N . GLY A 1 115 ? -6.705 21.781 19.605 1.00 69.00 115 GLY A N 1
ATOM 912 C CA . GLY A 1 115 ? -6.469 20.486 20.232 1.00 69.00 115 GLY A CA 1
ATOM 913 C C . GLY A 1 115 ? -6.414 19.323 19.235 1.00 69.00 115 GLY A C 1
ATOM 914 O O . GLY A 1 115 ? -6.633 19.456 18.035 1.00 69.00 115 GLY A O 1
ATOM 915 N N . GLY A 1 116 ? -6.069 18.131 19.734 1.00 73.44 116 GLY A N 1
ATOM 916 C CA . GLY A 1 116 ? -5.993 16.918 18.906 1.00 73.44 116 GLY A CA 1
ATOM 917 C C . GLY A 1 116 ? -4.708 16.759 18.083 1.00 73.44 116 GLY A C 1
ATOM 918 O O . GLY A 1 116 ? -4.604 15.793 17.330 1.00 73.44 116 GLY A O 1
ATOM 919 N N . GLY A 1 117 ? -3.704 17.624 18.260 1.00 80.25 117 GLY A N 1
ATOM 920 C CA . GLY A 1 117 ? -2.426 17.552 17.539 1.00 80.25 117 GLY A CA 1
ATOM 921 C C . GLY A 1 117 ? -1.722 16.195 17.617 1.00 80.25 117 GLY A C 1
ATOM 922 O O . GLY A 1 117 ? -1.305 15.641 16.598 1.00 80.25 117 GLY A O 1
ATOM 923 N N . TYR A 1 118 ? -1.681 15.600 18.815 1.00 81.00 118 TYR A N 1
ATOM 924 C CA . TYR A 1 118 ? -1.148 14.247 19.017 1.00 81.00 118 TYR A CA 1
ATOM 925 C C . TYR A 1 118 ? -1.946 13.183 18.248 1.00 81.00 118 TYR A C 1
ATOM 927 O O . TYR A 1 118 ? -1.365 12.318 17.594 1.00 81.00 118 TYR A O 1
ATOM 935 N N . GLN A 1 119 ? -3.280 13.256 18.288 1.00 84.12 119 GLN A N 1
ATOM 936 C CA . GLN A 1 119 ? -4.150 12.290 17.615 1.00 84.12 119 GLN A CA 1
ATOM 937 C C . GLN A 1 119 ? -4.024 12.396 16.088 1.00 84.12 119 GLN A C 1
ATOM 939 O O . GLN A 1 119 ? -3.986 11.377 15.402 1.00 84.12 119 GLN A O 1
ATOM 944 N N . ASN A 1 120 ? -3.924 13.619 15.560 1.00 85.31 120 ASN A N 1
ATOM 945 C CA . ASN A 1 120 ? -3.712 13.889 14.137 1.00 85.31 120 ASN A CA 1
ATOM 946 C C . ASN A 1 120 ? -2.392 13.299 13.656 1.00 85.31 120 ASN A C 1
ATOM 948 O O . ASN A 1 120 ? -2.382 12.483 12.737 1.00 85.31 120 ASN A O 1
ATOM 952 N N . THR A 1 121 ? -1.318 1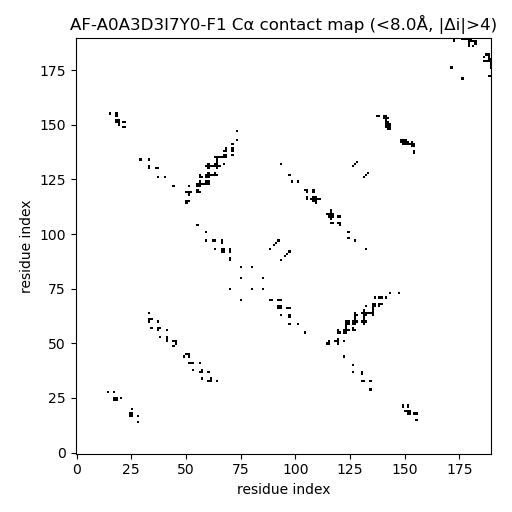3.612 14.374 1.00 83.75 121 THR A N 1
ATOM 953 C CA . THR A 1 121 ? 0.015 13.053 14.156 1.00 83.75 121 THR A CA 1
ATOM 954 C C . THR A 1 121 ? 0.007 11.523 14.179 1.00 83.75 121 THR A C 1
ATOM 956 O O . THR A 1 121 ? 0.496 10.880 13.252 1.00 83.75 121 THR A O 1
ATOM 959 N N . SER A 1 122 ? -0.588 10.922 15.214 1.00 86.44 122 SER A N 1
ATOM 960 C CA . SER A 1 122 ? -0.661 9.466 15.361 1.00 86.44 122 SER A CA 1
ATOM 961 C C . SER A 1 122 ? -1.422 8.815 14.202 1.00 86.44 122 SER A C 1
ATOM 963 O O . SER A 1 122 ? -0.951 7.836 13.623 1.00 86.44 122 SER A O 1
ATOM 965 N N . ASN A 1 123 ? -2.557 9.394 13.802 1.00 89.69 123 ASN A N 1
ATOM 966 C CA . ASN A 1 123 ? -3.340 8.908 12.669 1.00 89.69 123 ASN A CA 1
ATOM 967 C C . ASN A 1 123 ? -2.602 9.075 11.332 1.00 89.69 123 ASN A C 1
ATOM 969 O O . ASN A 1 123 ? -2.697 8.190 10.485 1.00 89.69 123 ASN A O 1
ATOM 973 N N . GLY A 1 124 ? -1.862 10.172 11.141 1.00 89.50 124 GLY A N 1
ATOM 974 C CA . GLY A 1 124 ? -1.021 10.397 9.966 1.00 89.50 124 GLY A CA 1
ATOM 975 C C . GLY A 1 124 ? 0.096 9.360 9.850 1.00 89.50 124 GLY A C 1
ATOM 976 O O . GLY A 1 124 ? 0.235 8.716 8.809 1.00 89.50 124 GLY A O 1
ATOM 977 N N . ILE A 1 125 ? 0.825 9.114 10.943 1.00 87.19 125 ILE A N 1
ATOM 978 C CA . ILE A 1 125 ? 1.849 8.061 11.013 1.00 87.19 125 ILE A CA 1
ATOM 979 C C . ILE A 1 125 ? 1.217 6.696 10.730 1.00 87.19 125 ILE A C 1
ATOM 981 O O . ILE A 1 125 ? 1.723 5.939 9.905 1.00 87.19 125 ILE A O 1
ATOM 985 N N . PHE A 1 126 ? 0.078 6.383 11.350 1.00 91.00 126 PHE A N 1
ATOM 986 C CA . PHE A 1 126 ? -0.603 5.115 11.106 1.00 91.00 126 PHE A CA 1
ATOM 987 C C . PHE A 1 126 ? -1.015 4.963 9.636 1.00 91.00 126 PHE A C 1
ATOM 989 O O . PHE A 1 126 ? -0.810 3.904 9.055 1.00 91.00 126 PHE A O 1
ATOM 996 N N . ALA A 1 127 ? -1.526 6.020 9.003 1.00 92.50 127 ALA A N 1
ATOM 997 C CA . ALA A 1 127 ? -1.867 6.015 7.583 1.00 92.50 127 ALA A CA 1
ATOM 998 C C . ALA A 1 127 ? -0.640 5.776 6.683 1.00 92.50 127 ALA A C 1
ATOM 1000 O O . ALA A 1 127 ? -0.723 5.022 5.711 1.00 92.50 127 ALA A O 1
ATOM 1001 N N . ALA A 1 128 ? 0.510 6.361 7.025 1.00 90.38 128 ALA A N 1
ATOM 1002 C CA . ALA A 1 128 ? 1.771 6.119 6.329 1.00 90.38 128 ALA A CA 1
ATOM 1003 C C . ALA A 1 128 ? 2.215 4.652 6.440 1.00 90.38 128 ALA A C 1
ATOM 1005 O O . ALA A 1 128 ? 2.480 4.020 5.421 1.00 90.38 128 ALA A O 1
ATOM 1006 N N . PHE A 1 129 ? 2.243 4.085 7.650 1.00 88.94 129 PHE A N 1
ATOM 1007 C CA . PHE A 1 129 ? 2.708 2.711 7.881 1.00 88.94 129 PHE A CA 1
ATOM 1008 C C . PHE A 1 129 ? 1.718 1.633 7.434 1.00 88.94 129 PHE A C 1
ATOM 1010 O O . PHE A 1 129 ? 2.139 0.541 7.062 1.00 88.94 129 PHE A O 1
ATOM 1017 N N . TYR A 1 130 ? 0.416 1.915 7.481 1.00 92.69 130 TYR A N 1
ATOM 1018 C CA . TYR A 1 130 ? -0.623 0.935 7.172 1.00 92.69 130 TYR A CA 1
ATOM 1019 C C . TYR A 1 130 ? -1.047 0.953 5.699 1.00 92.69 130 TYR A C 1
ATOM 1021 O O . TYR A 1 130 ? -1.421 -0.087 5.165 1.00 92.69 130 TYR A O 1
ATOM 1029 N N . ILE A 1 131 ? -0.985 2.114 5.034 1.00 95.50 131 ILE A N 1
ATOM 1030 C CA . ILE A 1 131 ? -1.445 2.283 3.646 1.00 95.50 131 ILE A CA 1
ATOM 1031 C C . ILE A 1 131 ? -0.288 2.720 2.746 1.00 95.50 131 ILE A C 1
ATOM 1033 O O . ILE A 1 131 ? 0.042 2.015 1.796 1.00 95.50 131 ILE A O 1
ATOM 1037 N N . GLY A 1 132 ? 0.347 3.857 3.045 1.00 92.94 132 GLY A N 1
ATOM 1038 C CA . GLY A 1 132 ? 1.328 4.478 2.149 1.00 92.94 132 GLY A CA 1
ATOM 1039 C C . GLY A 1 132 ? 2.528 3.581 1.827 1.00 92.94 132 GLY A C 1
ATOM 1040 O O . GLY A 1 132 ? 2.757 3.237 0.667 1.00 92.94 132 GLY A O 1
ATOM 1041 N N . ILE A 1 133 ? 3.265 3.166 2.861 1.00 90.06 133 ILE A N 1
ATOM 1042 C CA . ILE A 1 133 ? 4.463 2.326 2.735 1.00 90.06 133 ILE A CA 1
ATOM 1043 C C . ILE A 1 133 ? 4.118 0.958 2.132 1.00 90.06 133 ILE A C 1
ATOM 1045 O O . ILE A 1 133 ? 4.734 0.615 1.125 1.00 90.06 133 ILE A O 1
ATOM 1049 N N . PRO A 1 134 ? 3.144 0.174 2.646 1.00 92.06 134 PRO A N 1
ATOM 1050 C CA . PRO A 1 134 ? 2.875 -1.158 2.103 1.00 92.06 134 PRO A CA 1
ATOM 1051 C C . PRO A 1 134 ? 2.522 -1.157 0.612 1.0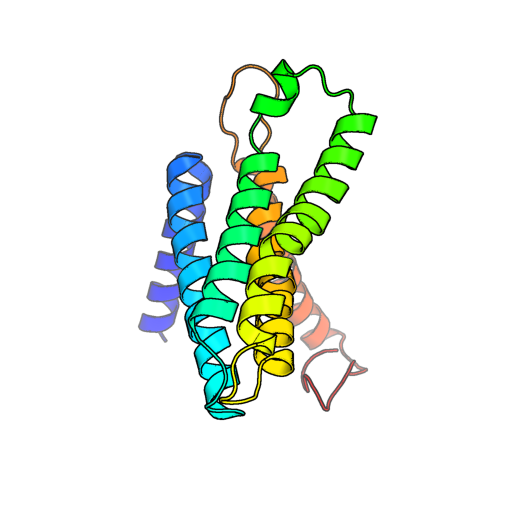0 92.06 134 PRO A C 1
ATOM 1053 O O . PRO A 1 134 ? 3.043 -1.984 -0.135 1.00 92.06 134 PRO A O 1
ATOM 1056 N N . PHE A 1 135 ? 1.700 -0.206 0.149 1.00 94.50 135 PHE A N 1
ATOM 1057 C CA . PHE A 1 135 ? 1.393 -0.088 -1.280 1.00 94.50 135 PHE A CA 1
ATOM 1058 C C . PHE A 1 135 ? 2.575 0.429 -2.104 1.00 94.50 135 PHE A C 1
ATOM 1060 O O . PHE A 1 135 ? 2.736 0.023 -3.251 1.00 94.50 135 PHE A O 1
ATOM 1067 N N . GLY A 1 136 ? 3.418 1.294 -1.541 1.00 91.75 136 GLY A N 1
ATOM 1068 C CA . GLY A 1 136 ? 4.622 1.772 -2.215 1.00 91.75 136 GLY A CA 1
ATOM 1069 C C . GLY A 1 136 ? 5.709 0.697 -2.337 1.00 91.75 136 GLY A C 1
ATOM 1070 O O . GLY A 1 136 ? 6.404 0.628 -3.349 1.00 91.75 136 GLY A O 1
ATOM 1071 N N . LEU A 1 137 ? 5.822 -0.200 -1.353 1.00 88.75 137 LEU A N 1
ATOM 1072 C CA . LEU A 1 137 ? 6.768 -1.320 -1.369 1.00 88.75 137 LEU A CA 1
ATOM 1073 C C . LEU A 1 137 ? 6.518 -2.298 -2.520 1.00 88.75 137 LEU A C 1
ATOM 1075 O O . LEU A 1 137 ? 7.464 -2.910 -3.004 1.00 88.75 137 LEU A O 1
ATOM 1079 N N . LEU A 1 138 ? 5.283 -2.391 -3.014 1.00 91.62 138 LEU A N 1
ATOM 1080 C CA . LEU A 1 138 ? 4.933 -3.215 -4.172 1.00 91.62 138 LEU A CA 1
ATOM 1081 C C . LEU A 1 138 ? 5.769 -2.873 -5.418 1.00 91.62 138 LEU A C 1
ATOM 1083 O O . LEU A 1 138 ? 6.096 -3.762 -6.200 1.00 91.62 138 LEU A O 1
ATOM 1087 N N . PHE A 1 139 ? 6.173 -1.610 -5.574 1.00 90.06 139 PHE A N 1
ATOM 1088 C CA . PHE A 1 139 ? 6.980 -1.161 -6.708 1.00 90.06 139 PHE A CA 1
ATOM 1089 C C . PHE A 1 139 ? 8.438 -1.639 -6.639 1.00 90.06 139 PHE A C 1
ATOM 1091 O O . PHE A 1 139 ? 9.097 -1.699 -7.669 1.00 90.06 139 PHE A O 1
ATOM 1098 N N . HIS A 1 140 ? 8.926 -2.071 -5.471 1.00 84.81 140 HIS A N 1
ATOM 1099 C CA . HIS A 1 140 ? 10.263 -2.668 -5.336 1.00 84.81 140 HIS A CA 1
ATOM 1100 C C . HIS A 1 140 ? 10.340 -4.100 -5.872 1.00 84.81 140 HIS A C 1
ATOM 1102 O O . HIS A 1 140 ? 11.431 -4.643 -6.009 1.00 84.81 140 HIS A O 1
ATOM 1108 N N . LEU A 1 141 ? 9.195 -4.724 -6.164 1.00 87.00 141 LEU A N 1
ATOM 1109 C CA . LEU A 1 141 ? 9.155 -6.017 -6.845 1.00 87.00 141 LEU A CA 1
ATOM 1110 C C . LEU A 1 141 ? 9.377 -5.881 -8.356 1.00 87.00 141 LEU A C 1
ATOM 1112 O O . LEU A 1 141 ? 9.537 -6.894 -9.030 1.00 87.00 141 LEU A O 1
ATOM 1116 N N . ILE A 1 142 ? 9.340 -4.659 -8.895 1.00 85.38 142 ILE A N 1
ATOM 1117 C CA . ILE A 1 142 ? 9.579 -4.412 -10.316 1.00 85.38 142 ILE A CA 1
ATOM 1118 C C . ILE A 1 142 ? 11.072 -4.566 -10.572 1.00 85.38 142 ILE A C 1
ATOM 1120 O O . ILE A 1 142 ? 11.887 -3.873 -9.964 1.00 85.38 142 ILE A O 1
ATOM 1124 N N . ASP A 1 143 ? 11.418 -5.462 -11.491 1.00 72.19 143 ASP A N 1
ATOM 1125 C CA . ASP A 1 143 ? 12.792 -5.599 -11.950 1.00 72.19 143 ASP A CA 1
ATOM 1126 C C . ASP A 1 143 ? 13.082 -4.573 -13.054 1.00 72.19 143 ASP A C 1
ATOM 1128 O O . ASP A 1 143 ? 12.295 -4.393 -13.984 1.00 72.19 143 ASP A O 1
ATOM 1132 N N . PHE A 1 144 ? 14.230 -3.909 -12.942 1.00 67.50 144 PHE A N 1
ATOM 1133 C CA . PHE A 1 144 ? 14.761 -2.964 -13.923 1.00 67.50 144 PHE A CA 1
ATOM 1134 C C . PHE A 1 144 ? 16.149 -3.417 -14.411 1.00 67.50 144 PHE A C 1
ATOM 1136 O O . PHE A 1 144 ? 17.024 -2.579 -14.644 1.00 67.50 144 PHE A O 1
ATOM 1143 N N . SER A 1 145 ? 16.367 -4.736 -14.514 1.00 57.75 145 SER A N 1
ATOM 1144 C CA . SER A 1 145 ? 17.684 -5.380 -14.576 1.00 57.75 145 SER A CA 1
ATOM 1145 C C . SER A 1 145 ? 18.675 -4.715 -15.531 1.00 57.75 145 SER A C 1
ATOM 1147 O O . SER A 1 145 ? 19.778 -4.405 -15.086 1.00 57.75 145 SER A O 1
ATOM 1149 N N . ASP A 1 146 ? 18.307 -4.408 -16.781 1.00 56.50 146 ASP A N 1
ATOM 1150 C CA . ASP A 1 146 ? 19.327 -4.052 -17.785 1.00 56.50 146 ASP A CA 1
ATOM 1151 C C . ASP A 1 146 ? 18.972 -2.926 -18.773 1.00 56.50 146 ASP A C 1
ATOM 1153 O O . ASP A 1 146 ? 19.837 -2.501 -19.533 1.00 56.50 146 ASP A O 1
ATOM 1157 N N . SER A 1 147 ? 17.735 -2.409 -18.808 1.00 58.22 147 SER A N 1
ATOM 1158 C CA . SER A 1 147 ? 17.349 -1.437 -19.861 1.00 58.22 147 SER A CA 1
ATOM 1159 C C . SER A 1 147 ? 16.153 -0.526 -19.547 1.00 58.22 147 SER A C 1
ATOM 1161 O O . SER A 1 147 ? 15.477 -0.067 -20.465 1.00 58.22 147 SER A O 1
ATOM 1163 N N . PHE A 1 148 ? 15.853 -0.260 -18.267 1.00 65.56 148 PHE A N 1
ATOM 1164 C CA . PHE A 1 148 ? 14.602 0.417 -17.860 1.00 65.56 148 PHE A CA 1
ATOM 1165 C C . PHE A 1 148 ? 13.339 -0.282 -18.405 1.00 65.56 148 PHE A C 1
ATOM 1167 O O . PHE A 1 148 ? 12.273 0.325 -18.531 1.00 65.56 148 PHE A O 1
ATOM 1174 N N . HIS A 1 149 ? 13.448 -1.569 -18.740 1.00 77.00 149 HIS A N 1
ATOM 1175 C CA . HIS A 1 149 ? 12.315 -2.353 -19.191 1.00 77.00 149 HIS A CA 1
ATOM 1176 C C . HIS A 1 149 ? 11.427 -2.666 -17.992 1.00 77.00 149 HIS A C 1
ATOM 1178 O O . HIS A 1 149 ? 11.882 -3.243 -17.011 1.00 77.00 149 HIS A O 1
ATOM 1184 N N . TYR A 1 150 ? 10.167 -2.255 -18.068 1.00 87.00 150 TYR A N 1
ATOM 1185 C CA . TYR A 1 150 ? 9.180 -2.561 -17.046 1.00 87.00 150 TYR A CA 1
ATOM 1186 C C . TYR A 1 150 ? 8.781 -4.038 -17.125 1.00 87.00 150 TYR A C 1
ATOM 1188 O O . TYR A 1 150 ? 8.191 -4.450 -18.125 1.00 87.00 150 TYR A O 1
ATOM 1196 N N . ASP A 1 151 ? 9.033 -4.807 -16.062 1.00 89.06 151 ASP A N 1
ATOM 1197 C CA . ASP A 1 151 ? 8.446 -6.138 -15.884 1.00 89.06 151 ASP A CA 1
ATOM 1198 C C . ASP A 1 151 ? 7.527 -6.189 -14.651 1.00 89.06 151 ASP A C 1
ATOM 1200 O O . ASP A 1 151 ? 7.969 -6.198 -13.502 1.00 89.06 151 ASP A O 1
ATOM 1204 N N . GLY A 1 152 ? 6.215 -6.235 -14.898 1.00 90.31 152 GLY A N 1
ATOM 1205 C CA . GLY A 1 152 ? 5.187 -6.371 -13.862 1.00 90.31 152 GLY A CA 1
ATOM 1206 C C . GLY A 1 152 ? 4.901 -7.815 -13.425 1.00 90.31 152 GLY A C 1
ATOM 1207 O O . GLY A 1 152 ? 4.089 -8.029 -12.521 1.00 90.31 152 GLY A O 1
ATOM 1208 N N . ARG A 1 153 ? 5.536 -8.832 -14.028 1.00 93.31 153 ARG A N 1
ATOM 1209 C CA . ARG A 1 153 ? 5.280 -10.249 -13.697 1.00 93.31 153 ARG A CA 1
ATOM 1210 C C . ARG A 1 153 ? 5.524 -10.594 -12.224 1.00 93.31 153 ARG A C 1
ATOM 1212 O O . ARG A 1 153 ? 4.696 -11.334 -11.689 1.00 93.31 153 ARG A O 1
ATOM 1219 N N . PRO A 1 154 ? 6.562 -10.079 -11.532 1.00 92.69 154 PRO A N 1
ATOM 1220 C CA . PRO A 1 154 ? 6.746 -10.363 -10.107 1.00 92.69 154 PRO A CA 1
ATOM 1221 C C . PRO A 1 154 ? 5.580 -9.861 -9.245 1.00 92.69 154 PRO A C 1
ATOM 1223 O O . PRO A 1 154 ? 5.134 -10.558 -8.335 1.00 92.69 154 PRO A O 1
ATOM 1226 N N . ILE A 1 155 ? 5.019 -8.692 -9.575 1.00 93.62 155 ILE A N 1
ATOM 1227 C CA . ILE A 1 155 ? 3.827 -8.150 -8.905 1.00 93.62 155 ILE A CA 1
ATOM 1228 C C . ILE A 1 155 ? 2.615 -9.047 -9.164 1.00 93.62 155 ILE A C 1
ATOM 1230 O O . ILE A 1 155 ? 1.860 -9.361 -8.243 1.00 93.62 155 ILE A O 1
ATO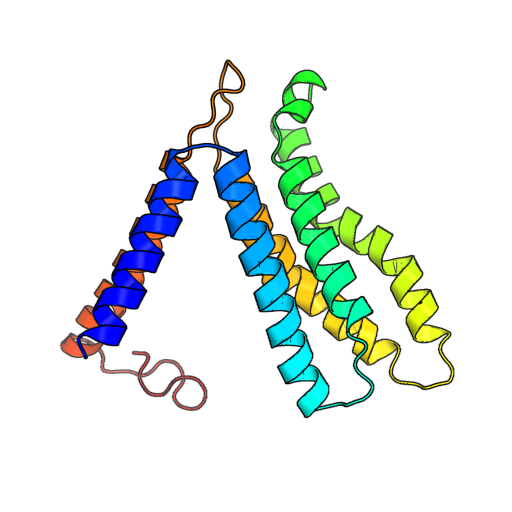M 1234 N N . LEU A 1 156 ? 2.420 -9.483 -10.411 1.00 94.81 156 LEU A N 1
ATOM 1235 C CA . LEU A 1 156 ? 1.321 -10.386 -10.745 1.00 94.81 156 LEU A CA 1
ATOM 1236 C C . LEU A 1 156 ? 1.447 -11.717 -9.987 1.00 94.81 156 LEU A C 1
ATOM 1238 O O . LEU A 1 156 ? 0.462 -12.198 -9.428 1.00 94.81 156 LEU A O 1
ATOM 1242 N N . ALA A 1 157 ? 2.656 -12.281 -9.918 1.00 94.94 157 ALA A N 1
ATOM 1243 C CA . ALA A 1 157 ? 2.938 -13.487 -9.148 1.00 94.94 157 ALA A CA 1
ATOM 1244 C C . ALA A 1 157 ? 2.625 -13.289 -7.657 1.00 94.94 157 ALA A C 1
ATOM 1246 O O . ALA A 1 157 ? 1.989 -14.148 -7.049 1.00 94.94 157 ALA A O 1
ATOM 1247 N N . PHE A 1 158 ? 2.988 -12.137 -7.086 1.00 94.50 158 PHE A N 1
ATOM 1248 C CA . PHE A 1 158 ? 2.650 -11.780 -5.709 1.00 94.50 158 PHE A CA 1
ATOM 1249 C C . PHE A 1 158 ? 1.131 -11.769 -5.463 1.00 94.50 158 PHE A C 1
ATOM 1251 O O . PHE A 1 158 ? 0.663 -12.379 -4.500 1.00 94.50 158 PHE A O 1
ATOM 1258 N N . PHE A 1 159 ? 0.336 -11.171 -6.358 1.00 94.81 159 PHE A N 1
ATOM 1259 C CA . PHE A 1 159 ? -1.129 -11.204 -6.244 1.00 94.81 159 PHE A CA 1
ATOM 1260 C C . PHE A 1 159 ? -1.713 -12.609 -6.390 1.00 94.81 159 PHE A C 1
ATOM 1262 O O . PHE A 1 159 ? -2.584 -12.989 -5.607 1.00 94.81 159 PHE A O 1
ATOM 1269 N N . ILE A 1 160 ? -1.216 -13.403 -7.344 1.00 95.50 160 ILE A N 1
ATOM 1270 C CA . ILE A 1 160 ? -1.645 -14.797 -7.517 1.00 95.50 160 ILE A CA 1
ATOM 1271 C C . ILE A 1 160 ? -1.359 -15.604 -6.248 1.00 95.50 160 ILE A C 1
ATOM 1273 O O . ILE A 1 160 ? -2.213 -16.386 -5.828 1.00 95.50 160 ILE A O 1
ATOM 1277 N N . LEU A 1 161 ? -0.202 -15.398 -5.611 1.00 96.00 161 LEU A N 1
ATOM 1278 C CA . LEU A 1 161 ? 0.143 -16.048 -4.348 1.00 96.00 161 LEU A CA 1
ATOM 1279 C C . LEU A 1 161 ? -0.817 -15.651 -3.223 1.00 96.00 161 LEU A C 1
ATOM 1281 O O . LEU A 1 161 ? -1.300 -16.538 -2.524 1.00 96.00 161 LEU A O 1
ATOM 1285 N N . ILE A 1 162 ? -1.148 -14.364 -3.078 1.00 94.81 162 ILE A N 1
ATOM 1286 C CA . ILE A 1 162 ? -2.114 -13.896 -2.070 1.00 94.81 162 ILE A CA 1
ATOM 1287 C C . ILE A 1 162 ? -3.493 -14.518 -2.304 1.00 94.81 162 ILE A C 1
ATOM 1289 O O . ILE A 1 162 ? -4.063 -15.112 -1.391 1.00 94.81 162 ILE A O 1
ATOM 1293 N N . TRP A 1 163 ? -4.023 -14.434 -3.526 1.00 94.50 163 TRP A N 1
ATOM 1294 C CA . TRP A 1 163 ? -5.354 -14.964 -3.840 1.00 94.50 163 TRP A CA 1
ATOM 1295 C C . TRP A 1 163 ? -5.427 -16.483 -3.693 1.00 94.50 163 TRP A C 1
ATOM 1297 O O . TRP A 1 163 ? -6.427 -17.019 -3.204 1.00 94.50 163 TRP A O 1
ATOM 1307 N N . SER A 1 164 ? -4.358 -17.179 -4.085 1.00 95.88 164 SER A N 1
ATOM 1308 C CA . SER A 1 164 ? -4.245 -18.621 -3.882 1.00 95.88 164 SER A CA 1
ATOM 1309 C C . SER A 1 164 ? -4.207 -18.942 -2.392 1.00 95.88 164 SER A C 1
ATOM 1311 O O . SER A 1 164 ? -4.973 -19.791 -1.945 1.00 95.88 164 SER A O 1
ATOM 1313 N N . ASN A 1 165 ? -3.388 -18.233 -1.610 1.00 95.12 165 ASN A N 1
ATOM 1314 C CA . ASN A 1 165 ? -3.295 -18.415 -0.164 1.00 95.12 165 ASN A CA 1
ATOM 1315 C C . ASN A 1 165 ? -4.649 -18.212 0.530 1.00 95.12 165 ASN A C 1
ATOM 1317 O O . ASN A 1 165 ? -5.048 -19.064 1.315 1.00 95.12 165 ASN A O 1
ATOM 1321 N N . ASP A 1 166 ? -5.393 -17.155 0.196 1.00 91.31 166 ASP A N 1
ATOM 1322 C CA . ASP A 1 166 ? -6.722 -16.905 0.771 1.00 91.31 166 ASP A CA 1
ATOM 1323 C C . ASP A 1 166 ? -7.725 -18.014 0.413 1.00 91.31 166 ASP A C 1
ATOM 1325 O O . ASP A 1 166 ? -8.506 -18.465 1.257 1.00 91.31 166 ASP A O 1
ATOM 1329 N N . THR A 1 167 ? -7.672 -18.506 -0.829 1.00 92.06 167 THR A N 1
ATOM 1330 C CA . THR A 1 167 ? -8.520 -19.617 -1.284 1.00 92.06 167 THR A CA 1
ATOM 1331 C C . THR A 1 167 ? -8.175 -20.906 -0.542 1.00 92.06 167 THR A C 1
ATOM 1333 O O . THR A 1 167 ? -9.065 -21.584 -0.025 1.00 92.06 167 THR A O 1
ATOM 1336 N N . PHE A 1 168 ? -6.887 -21.241 -0.442 1.00 92.94 168 PHE A N 1
ATOM 1337 C CA . PHE A 1 168 ? -6.433 -22.431 0.269 1.00 92.94 168 PHE A CA 1
ATOM 1338 C C . PHE A 1 168 ? -6.699 -22.339 1.767 1.00 92.94 168 PHE A C 1
ATOM 1340 O O . PHE A 1 168 ? -7.146 -23.333 2.326 1.00 92.94 168 PHE A O 1
ATOM 1347 N N . ALA A 1 169 ? -6.539 -21.171 2.394 1.00 89.44 169 ALA A N 1
ATOM 1348 C CA . ALA A 1 169 ? -6.856 -20.964 3.803 1.00 89.44 169 ALA A CA 1
ATOM 1349 C C . ALA A 1 169 ? -8.343 -21.219 4.093 1.00 89.44 169 ALA A C 1
ATOM 1351 O O . ALA A 1 169 ? -8.681 -21.862 5.087 1.00 89.44 169 ALA A O 1
ATOM 1352 N N . TYR A 1 170 ? -9.241 -20.779 3.203 1.00 88.69 170 TYR A N 1
ATOM 1353 C CA . TYR A 1 170 ? -10.666 -21.090 3.318 1.00 88.69 170 TYR A CA 1
ATOM 1354 C C . TYR A 1 170 ? -10.943 -22.591 3.168 1.00 88.69 170 TYR A C 1
ATOM 1356 O O . TYR A 1 170 ? -11.688 -23.165 3.965 1.00 88.69 170 TYR A O 1
ATOM 1364 N N . LEU A 1 171 ? -10.348 -23.240 2.162 1.00 90.50 171 LEU A N 1
ATOM 1365 C CA . LEU A 1 171 ? -10.552 -24.669 1.918 1.00 90.50 171 LEU A CA 1
ATOM 1366 C C . LEU A 1 171 ? -9.994 -25.512 3.073 1.00 90.50 171 LEU A C 1
ATOM 1368 O O . LEU A 1 171 ? -10.728 -26.308 3.657 1.00 90.50 171 LEU A O 1
ATOM 1372 N N . SER A 1 172 ? -8.732 -25.311 3.452 1.00 91.06 172 SER A N 1
ATOM 1373 C CA . SER A 1 172 ? -8.095 -26.046 4.546 1.00 91.06 172 SER A CA 1
ATOM 1374 C C . SER A 1 172 ? -8.774 -25.768 5.882 1.00 91.06 172 SER A C 1
ATOM 1376 O O . SER A 1 172 ? -9.026 -26.711 6.625 1.00 91.06 172 SER A O 1
ATOM 1378 N N . GLY A 1 173 ? -9.147 -24.518 6.171 1.00 89.38 173 GLY A N 1
ATOM 1379 C CA . GLY A 1 173 ? -9.887 -24.167 7.383 1.00 89.38 173 GLY A CA 1
ATOM 1380 C C . GLY A 1 173 ? -11.250 -24.858 7.450 1.00 89.38 173 GLY A C 1
ATOM 1381 O O . GLY A 1 173 ? -11.617 -25.414 8.480 1.00 89.38 173 GLY A O 1
ATOM 1382 N N . LYS A 1 174 ? -11.976 -24.938 6.328 1.00 87.25 174 LYS A N 1
ATOM 1383 C CA . LYS A 1 174 ? -13.273 -25.629 6.276 1.00 87.25 174 LYS A CA 1
ATOM 1384 C C . LYS A 1 174 ? -13.160 -27.147 6.465 1.00 87.25 174 LYS A C 1
ATOM 1386 O O . LYS A 1 174 ? -14.051 -27.737 7.071 1.00 87.25 174 LYS A O 1
ATOM 1391 N N . PHE A 1 175 ? -12.119 -27.781 5.924 1.00 87.62 175 PHE A N 1
ATOM 1392 C CA . PHE A 1 175 ? -11.967 -29.243 5.974 1.00 87.62 175 PHE A CA 1
ATOM 1393 C C . PHE A 1 175 ? -11.207 -29.749 7.206 1.00 87.62 175 PHE A C 1
ATOM 1395 O O . PHE A 1 175 ? -11.498 -30.837 7.697 1.00 87.62 175 PHE A O 1
ATOM 1402 N N . LEU A 1 176 ? -10.228 -28.986 7.694 1.00 89.81 176 LEU A N 1
ATOM 1403 C CA . LEU A 1 176 ? -9.278 -29.408 8.729 1.00 89.81 176 LEU A CA 1
ATOM 1404 C C . LEU A 1 176 ? -9.314 -28.520 9.982 1.00 89.81 176 LEU A C 1
ATOM 1406 O O . LEU A 1 176 ? -8.741 -28.900 11.004 1.00 89.81 176 LEU A O 1
ATOM 1410 N N . GLY A 1 177 ? -9.973 -27.359 9.925 1.00 83.94 177 GLY A N 1
ATOM 1411 C CA . GLY A 1 177 ? -10.022 -26.393 11.018 1.00 83.94 177 GLY A CA 1
ATOM 1412 C C . GLY A 1 177 ? -10.767 -26.933 12.234 1.00 83.94 177 GLY A C 1
ATOM 1413 O O . GLY A 1 177 ? -11.974 -27.161 12.199 1.00 83.94 177 GLY A O 1
ATOM 1414 N N . LYS A 1 178 ? -10.034 -27.134 13.332 1.00 83.12 178 LYS A N 1
ATOM 1415 C CA . LYS A 1 178 ? -10.581 -27.581 14.629 1.00 83.12 178 LYS A CA 1
ATOM 1416 C C . LYS A 1 178 ? -10.407 -26.545 15.733 1.00 83.12 178 LYS A C 1
ATOM 1418 O O . LYS A 1 178 ? -11.223 -26.483 16.648 1.00 83.12 178 LYS A O 1
ATOM 1423 N N . HIS A 1 179 ? -9.359 -25.731 15.641 1.00 86.00 179 HIS A N 1
ATOM 1424 C CA . HIS A 1 179 ? -9.017 -24.712 16.625 1.00 86.00 179 HIS A CA 1
ATOM 1425 C C . HIS A 1 179 ? -9.091 -23.344 15.972 1.00 86.00 179 HIS A C 1
ATOM 1427 O O . HIS A 1 179 ? -8.449 -23.111 14.959 1.00 86.00 179 HIS A O 1
ATOM 1433 N N . LYS A 1 180 ? -9.884 -22.440 16.544 1.00 85.94 180 LYS A N 1
ATOM 1434 C CA . LYS A 1 180 ? -9.986 -21.071 16.041 1.00 85.94 180 LYS A CA 1
ATOM 1435 C C . LYS A 1 180 ? -8.850 -20.223 16.595 1.00 85.94 180 LYS A C 1
ATOM 1437 O O . LYS A 1 180 ? -8.527 -20.326 17.775 1.00 85.94 180 LYS A O 1
ATOM 1442 N N . LEU A 1 181 ? -8.292 -19.359 15.752 1.00 83.75 181 LEU A N 1
ATOM 1443 C CA . 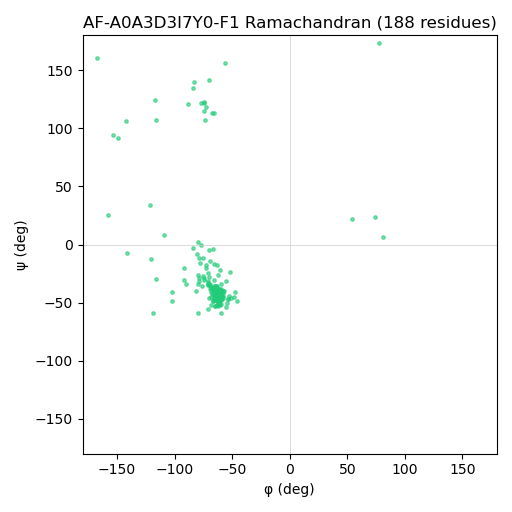LEU A 1 181 ? -7.152 -18.514 16.108 1.00 83.75 181 LEU A CA 1
ATOM 1444 C C . LEU A 1 181 ? -7.550 -17.414 17.102 1.00 83.75 181 LEU A C 1
ATOM 1446 O O . LEU A 1 181 ? -6.968 -17.314 18.174 1.00 83.75 181 LEU A O 1
ATOM 1450 N N . TRP A 1 182 ? -8.551 -16.593 16.764 1.00 83.12 182 TRP A N 1
ATOM 1451 C CA . TRP A 1 182 ? -9.015 -15.494 17.623 1.00 83.12 182 TRP A CA 1
ATOM 1452 C C . TRP A 1 182 ? -10.483 -15.149 17.367 1.00 83.12 182 TRP A C 1
ATOM 1454 O O . TRP A 1 182 ? -10.814 -14.329 16.507 1.00 83.12 182 TRP A O 1
ATOM 1464 N N . GLU A 1 183 ? -11.379 -15.737 18.161 1.00 83.44 183 GLU A N 1
ATOM 1465 C CA . GLU A 1 183 ? -12.827 -15.615 17.950 1.00 83.44 183 GLU A CA 1
ATOM 1466 C C . GLU A 1 183 ? -13.356 -14.184 18.076 1.00 83.44 183 GLU A C 1
ATOM 1468 O O . GLU A 1 183 ? -14.243 -13.782 17.327 1.00 83.44 183 GLU A O 1
ATOM 1473 N N . ARG A 1 184 ? -12.774 -13.398 18.990 1.00 87.06 184 ARG A N 1
ATOM 1474 C CA . ARG A 1 184 ? -13.189 -12.014 19.259 1.00 87.06 184 ARG A CA 1
ATOM 1475 C C . ARG A 1 184 ? -12.951 -11.071 18.075 1.00 87.06 184 ARG A C 1
ATOM 1477 O O . ARG A 1 184 ? -13.671 -10.090 17.939 1.00 87.06 184 ARG A O 1
ATOM 1484 N N . ILE A 1 185 ? -11.926 -11.339 17.264 1.00 79.31 185 ILE A N 1
ATOM 1485 C CA . ILE A 1 185 ? -11.507 -10.459 16.161 1.00 79.31 185 ILE A CA 1
ATOM 1486 C C . ILE A 1 185 ? -11.996 -11.014 14.820 1.00 79.31 185 ILE A C 1
ATOM 1488 O O . ILE A 1 185 ? -12.448 -10.258 13.966 1.00 79.31 185 ILE A O 1
ATOM 1492 N N . SER A 1 186 ? -11.916 -12.334 14.622 1.00 77.31 186 SER A N 1
ATOM 1493 C CA . SER A 1 186 ? -12.327 -12.990 13.381 1.00 77.31 186 SER A CA 1
ATOM 1494 C C . SER A 1 186 ? -12.837 -14.412 13.668 1.00 77.31 186 SER A C 1
ATOM 1496 O O . SER A 1 186 ? -12.050 -15.361 13.634 1.00 77.31 186 SER A O 1
ATOM 1498 N N . PRO A 1 187 ? -14.152 -14.595 13.895 1.00 75.62 187 PRO A N 1
ATOM 1499 C CA . PRO A 1 187 ? -14.732 -15.828 14.446 1.00 75.62 187 PRO A CA 1
ATOM 1500 C C . PRO A 1 187 ? -14.564 -17.090 13.591 1.00 75.62 187 PRO A C 1
ATOM 1502 O O . PRO A 1 187 ? -14.702 -18.196 14.110 1.00 75.62 187 PRO A O 1
ATOM 1505 N N . ASN A 1 188 ? -14.248 -16.933 12.303 1.00 79.12 188 ASN A N 1
ATOM 1506 C CA . ASN A 1 188 ? -14.160 -18.028 11.333 1.00 79.12 188 ASN A CA 1
ATOM 1507 C C . ASN A 1 188 ? -12.722 -18.357 10.891 1.00 79.12 188 ASN A C 1
ATOM 1509 O O . ASN A 1 188 ? -12.550 -19.117 9.944 1.00 79.12 188 ASN A O 1
ATOM 1513 N N . LYS A 1 189 ? -11.692 -17.775 11.524 1.00 79.19 189 LYS A N 1
ATOM 1514 C CA . LYS A 1 189 ? -10.291 -18.120 11.227 1.00 79.19 189 LYS A CA 1
ATOM 1515 C C . LYS A 1 189 ? -9.842 -19.298 12.095 1.00 79.19 189 LYS A C 1
ATOM 1517 O O . LYS A 1 189 ? -9.858 -19.183 13.322 1.00 79.19 189 LYS A O 1
ATOM 1522 N N . THR A 1 190 ? -9.433 -20.386 11.448 1.00 81.88 190 THR A N 1
ATOM 1523 C CA . THR A 1 190 ? -8.971 -21.661 12.032 1.00 81.88 190 THR A CA 1
ATOM 1524 C C . THR A 1 190 ? -7.661 -22.097 11.413 1.00 81.88 190 THR A C 1
ATOM 1526 O O . THR A 1 190 ? -7.559 -21.919 10.178 1.00 81.88 190 THR A O 1
#

pLDDT: mean 84.26, std 11.73, range [56.5, 98.12]

Radius of gyration: 19.74 Å; Cα contacts (8 Å, |Δi|>4): 195; chains: 1; bounding box: 52×55×40 Å

Sequence (190 aa):
MLQRAISGLVFVVVLCGAILWSFWSLLALFSLIVVIGLFEFHKLRSTENPNVKKWSILYSGILAFATSVFISMPMQKELGFDFYNHIKTLFFCTICFPGILAIPLMIADMLDENGGGYQNTSNGIFAAFYIGIPFGLLFHLIDFSDSFHYDGRPILAFFILIWSNDTFAYLSGKFLGKHKLWERISPNKT

Foldseek 3Di:
DVVVVVVVVVVVCQQVCLLAPDPVSNVVVLLVVLQVVLVVLQVVVCVVPVPQDSCLQNVLQQVLQVQLQVLLDCPVVVVVQDPVSSVVCNVCRNPVVSVVVSVVVLVVLVPDPVDCSVVNSVNSNCSSVVRRNVSSPLSNQFDCDDPNDTDSVSSVVVVVVVVVVVVVQVVCCVPPNDDADDCVVPNSRD